Protein AF-V6TUI8-F1 (afdb_monomer_lite)

Organism: Giardia intestinalis (NCBI:txid5741)

pLDDT: mean 88.27, std 14.89, range [29.53, 98.31]

Sequence (359 aa):
MVIILYMLYFLSFGLATIFAASAYQNAFVKDCATAEQLKACKLGKCMEISGAELCRECNDGSVPIDGVCKEAGDPSITSYGCARTDGTGYCASCKADSATYFLFYGSCYAIDKAPGNLTCSKAENGRCTQCREGARSLFTNPDSTAEERCILCYDSVGFGNYKGVDGCKYCLPPLSGEASAECNWCQNENYGPIDGACTDPGRHACADGACSNCYMSHIQHNGGCYLKTGTIAQKICVTENQFQVINITACKKCAINGEVPVDGRCMSVKLEPKCNPHPRAGVCASCMNGGSNYETFLFNGGCYNMHSYIGSQICTKVDANAQCDAWNTGDYGIFKIPNDNTPYACSNTSVNGIPGCSR

Foldseek 3Di:
DDDDDDDDDPPPPDPPPPPPPQLLDDPQFDADDDPQCVVWADGRQWDDFPRDIAGLWTDPQWEGELRHTDGPPDVSCVVQVFPDDPPTRFGSFTDQPDFFWADHSRYIYGCVDPPNVLFANTRHRRHGQHGRPPNFQWEAQPPSPWSHRIAGQQAQRDIDQAHHEHQARGFYGDDVPDRYTHRAFGNPQQFFAEQRYTHHLVPFCGGGGFGPAHFQQFADDNRHTHRCPDPVVCCFANPVQWFDEARHIFGLFTNDFQWEGEQRHTDHCVVPVQFPADPPHGFGPFGAADPDQALWADDSRYIYGCPDPRNVSFADDHDNRRHGPGGNCPPQQWHADVVGPHIDGLCDVVVPRDNPDYD

Structure (mmCIF, N/CA/C/O backbone):
data_AF-V6TUI8-F1
#
_entry.id   AF-V6TUI8-F1
#
loop_
_atom_site.group_PDB
_atom_site.id
_atom_site.type_symbol
_atom_site.label_atom_id
_atom_site.label_alt_id
_atom_site.label_comp_id
_atom_site.label_asym_id
_atom_site.label_entity_id
_atom_site.label_seq_id
_atom_site.pdbx_PDB_ins_code
_atom_site.Cartn_x
_atom_site.Cartn_y
_atom_site.Cartn_z
_atom_site.occupancy
_atom_site.B_iso_or_equiv
_atom_site.auth_seq_id
_atom_site.auth_comp_id
_atom_site.auth_asym_id
_atom_site.auth_atom_id
_atom_site.pdbx_PDB_model_num
ATOM 1 N N . MET A 1 1 ? -53.772 -59.875 19.559 1.00 41.50 1 MET A N 1
ATOM 2 C CA . MET A 1 1 ? -52.927 -59.186 20.554 1.00 41.50 1 MET A CA 1
ATOM 3 C C . MET A 1 1 ? -51.704 -58.630 19.841 1.00 41.50 1 MET A C 1
ATOM 5 O O . MET A 1 1 ? -50.750 -59.367 19.673 1.00 41.50 1 MET A O 1
ATOM 9 N N . VAL A 1 2 ? -51.760 -57.380 19.374 1.00 29.53 2 VAL A N 1
ATOM 10 C CA . VAL A 1 2 ? -50.580 -56.544 19.085 1.00 29.53 2 VAL A CA 1
ATOM 11 C C . VAL A 1 2 ? -51.025 -55.101 19.327 1.00 29.53 2 VAL A C 1
ATOM 13 O O . VAL A 1 2 ? -51.905 -54.600 18.634 1.00 29.53 2 VAL A O 1
ATOM 16 N N . ILE A 1 3 ? -50.482 -54.482 20.372 1.00 33.19 3 ILE A N 1
ATOM 17 C CA . ILE A 1 3 ? -50.651 -53.065 20.701 1.00 33.19 3 ILE A CA 1
ATOM 18 C C . ILE A 1 3 ? -49.503 -52.339 19.997 1.00 33.19 3 ILE A C 1
ATOM 20 O O . ILE A 1 3 ? -48.343 -52.633 20.275 1.00 33.19 3 ILE A O 1
ATOM 24 N N . ILE A 1 4 ? -49.809 -51.428 19.073 1.00 35.47 4 ILE A N 1
ATOM 25 C CA . ILE A 1 4 ? -48.803 -50.581 18.421 1.00 35.47 4 ILE A CA 1
ATOM 26 C C . ILE A 1 4 ? -48.708 -49.285 19.234 1.00 35.47 4 ILE A C 1
ATOM 28 O O . ILE A 1 4 ? -49.614 -48.456 19.195 1.00 35.47 4 ILE A O 1
ATOM 32 N N . LEU A 1 5 ? -47.629 -49.135 20.010 1.00 35.53 5 LEU A N 1
ATOM 33 C CA . LEU A 1 5 ? -47.273 -47.882 20.678 1.00 35.53 5 LEU A CA 1
ATOM 34 C C . LEU A 1 5 ? -46.664 -46.906 19.659 1.00 35.53 5 LEU A C 1
ATOM 36 O O . LEU A 1 5 ? -45.644 -47.209 19.044 1.00 35.53 5 LEU A O 1
ATOM 40 N N . TYR A 1 6 ? -47.249 -45.715 19.531 1.00 35.84 6 TYR A N 1
ATOM 41 C CA . TYR A 1 6 ? -46.622 -44.582 18.850 1.00 35.84 6 TYR A CA 1
ATOM 42 C C . TYR A 1 6 ? -45.625 -43.897 19.798 1.00 35.84 6 TYR A C 1
ATOM 44 O O . TYR A 1 6 ? -46.013 -43.290 20.794 1.00 35.84 6 TYR A O 1
ATOM 52 N N . MET A 1 7 ? -44.334 -43.997 19.480 1.00 38.47 7 MET A N 1
ATOM 53 C CA . MET A 1 7 ? -43.256 -43.203 20.081 1.00 38.47 7 MET A CA 1
ATOM 54 C C . MET A 1 7 ? -43.283 -41.790 19.476 1.00 38.47 7 MET A C 1
ATOM 56 O O . MET A 1 7 ? -42.942 -41.603 18.309 1.00 38.47 7 MET A O 1
ATOM 60 N N . LEU A 1 8 ? -43.698 -40.795 20.262 1.00 36.94 8 LEU A N 1
ATOM 61 C CA . LEU A 1 8 ? -43.567 -39.372 19.934 1.00 36.94 8 LEU A CA 1
ATOM 62 C C . LEU A 1 8 ? -42.145 -38.912 20.283 1.00 36.94 8 LEU A C 1
ATOM 64 O O . LEU A 1 8 ? -41.813 -38.725 21.452 1.00 36.94 8 LEU A O 1
ATOM 68 N N . TYR A 1 9 ? -41.302 -38.740 19.265 1.00 34.38 9 TYR A N 1
ATOM 69 C CA . TYR A 1 9 ? -39.971 -38.151 19.406 1.00 34.38 9 TYR A CA 1
ATOM 70 C C . TYR A 1 9 ? -40.111 -36.624 19.508 1.00 34.38 9 TYR A C 1
ATOM 72 O O . TYR A 1 9 ? -40.338 -35.940 18.509 1.00 34.38 9 TYR A O 1
ATOM 80 N N . PHE A 1 10 ? -39.995 -36.077 20.718 1.00 35.84 10 PHE A N 1
ATOM 81 C CA . PHE A 1 10 ? -39.824 -34.639 20.918 1.00 35.84 10 PHE A CA 1
ATOM 82 C C . PHE A 1 10 ? -38.394 -34.255 20.517 1.00 35.84 10 PHE A C 1
ATOM 84 O O . PHE A 1 10 ? -37.453 -34.415 21.291 1.00 35.84 10 PHE A O 1
ATOM 91 N N . LEU A 1 11 ? -38.221 -33.754 19.292 1.00 35.75 11 LEU A N 1
ATOM 92 C CA . LEU A 1 11 ? -37.022 -33.013 18.905 1.00 35.75 11 LEU A CA 1
ATOM 93 C C . LEU A 1 11 ? -37.036 -31.682 19.662 1.00 35.75 11 LEU A C 1
ATOM 95 O O . LEU A 1 11 ? -37.755 -30.751 19.300 1.00 35.75 11 LEU A O 1
ATOM 99 N N . SER A 1 12 ? -36.260 -31.603 20.740 1.00 38.03 12 SER A N 1
ATOM 100 C CA . SER A 1 12 ? -35.932 -30.344 21.397 1.00 38.03 12 SER A CA 1
ATOM 101 C C . SER A 1 12 ? -35.157 -29.476 20.405 1.00 38.03 12 SER A C 1
ATOM 103 O O . SER A 1 12 ? -33.946 -29.636 20.242 1.00 38.03 12 SER A O 1
ATOM 105 N N . PHE A 1 13 ? -35.858 -28.575 19.716 1.00 40.97 13 PHE A N 1
ATOM 106 C CA . PHE A 1 13 ? -35.234 -27.462 19.013 1.00 40.97 13 PHE A CA 1
ATOM 107 C C . PHE A 1 13 ? -34.595 -26.567 20.072 1.00 40.97 13 PHE A C 1
ATOM 109 O O . PHE A 1 13 ? -35.242 -25.699 20.655 1.00 40.97 13 PHE A O 1
ATOM 116 N N . GLY A 1 14 ? -33.322 -26.826 20.364 1.00 38.31 14 GLY A N 1
ATOM 117 C CA . GLY A 1 14 ? -32.488 -25.860 21.052 1.00 38.31 14 GLY A CA 1
ATOM 118 C C . GLY A 1 14 ? -32.468 -24.603 20.195 1.00 38.31 14 GLY A C 1
ATOM 119 O O . GLY A 1 14 ? -31.990 -24.640 19.061 1.00 38.31 14 GLY A O 1
ATOM 120 N N . LEU A 1 15 ? -33.022 -23.506 20.714 1.00 38.81 15 LEU A N 1
ATOM 121 C CA . LEU A 1 15 ? -32.721 -22.181 20.195 1.00 38.81 15 LEU A CA 1
ATOM 122 C C . LEU A 1 15 ? -31.211 -22.000 20.346 1.00 38.81 15 LEU A C 1
ATOM 124 O O . LEU A 1 15 ? -30.720 -21.679 21.426 1.00 38.81 15 LEU A O 1
ATOM 128 N N . ALA A 1 16 ? -30.471 -22.244 19.267 1.00 36.97 16 ALA A N 1
ATOM 129 C CA . ALA A 1 16 ? -29.139 -21.704 19.122 1.00 36.97 16 ALA A CA 1
ATOM 130 C C . ALA A 1 16 ? -29.320 -20.186 19.108 1.00 36.97 16 ALA A C 1
ATOM 132 O O . ALA A 1 16 ? -29.693 -19.596 18.095 1.00 36.97 16 ALA A O 1
ATOM 133 N N . THR A 1 17 ? -29.142 -19.561 20.269 1.00 33.97 17 THR A N 1
ATOM 134 C CA . THR A 1 17 ? -28.902 -18.130 20.356 1.00 33.97 17 THR A CA 1
ATOM 135 C C . THR A 1 17 ? -27.671 -17.873 19.506 1.00 33.97 17 THR A C 1
ATOM 137 O O . THR A 1 17 ? -26.550 -18.191 19.905 1.00 33.97 17 THR A O 1
ATOM 140 N N . ILE A 1 18 ? -27.893 -17.376 18.292 1.00 34.75 18 ILE A N 1
ATOM 141 C CA . ILE A 1 18 ? -26.846 -16.790 17.475 1.00 34.75 18 ILE A CA 1
ATOM 142 C C . ILE A 1 18 ? -26.345 -15.624 18.321 1.00 34.75 18 ILE A C 1
ATOM 144 O O . ILE A 1 18 ? -27.001 -14.587 18.404 1.00 34.75 18 ILE A O 1
ATOM 148 N N . PHE A 1 19 ? -25.231 -15.820 19.027 1.00 36.84 19 PHE A N 1
ATOM 149 C CA . PHE A 1 19 ? -24.453 -14.694 19.504 1.00 36.84 19 PHE A CA 1
ATOM 150 C C . PHE A 1 19 ? -24.105 -13.927 18.237 1.00 36.84 19 PHE A C 1
ATOM 152 O O . PHE A 1 19 ? -23.313 -14.401 17.423 1.00 36.84 19 PHE A O 1
ATOM 159 N N . ALA A 1 20 ? -24.768 -12.793 18.019 1.00 37.47 20 ALA A N 1
ATOM 160 C CA . ALA A 1 20 ? -24.270 -11.814 17.081 1.00 37.47 20 ALA A CA 1
ATOM 161 C C . ALA A 1 20 ? -22.879 -11.459 17.608 1.00 37.47 20 ALA A C 1
ATOM 163 O O . ALA A 1 20 ? -22.757 -10.748 18.608 1.00 37.47 20 ALA A O 1
ATOM 164 N N . ALA A 1 21 ? -21.837 -12.053 17.015 1.00 45.62 21 ALA A N 1
ATOM 165 C CA . ALA A 1 21 ? -20.485 -11.549 17.170 1.00 45.62 21 ALA A CA 1
ATOM 166 C C . ALA A 1 21 ? -20.599 -10.045 16.932 1.00 45.62 21 ALA A C 1
ATOM 168 O O . ALA A 1 21 ? -21.228 -9.630 15.953 1.00 45.62 21 ALA A O 1
ATOM 169 N N . SER A 1 22 ? -20.155 -9.241 17.900 1.00 54.62 22 SER A N 1
ATOM 170 C CA . SER A 1 22 ? -20.348 -7.801 17.806 1.00 54.62 22 SER A CA 1
ATOM 171 C C . SER A 1 22 ? -19.789 -7.321 16.468 1.00 54.62 22 SER A C 1
ATOM 173 O O . SER A 1 22 ? -18.775 -7.829 15.991 1.00 54.62 22 SER A O 1
ATOM 175 N N . ALA A 1 23 ? -20.466 -6.349 15.864 1.00 55.62 23 ALA A N 1
ATOM 176 C CA . ALA A 1 23 ? -20.128 -5.751 14.573 1.00 55.62 23 ALA A CA 1
ATOM 177 C C . ALA A 1 23 ? -18.627 -5.412 14.390 1.00 55.62 23 ALA A C 1
ATOM 179 O O . ALA A 1 23 ? -18.131 -5.369 13.269 1.00 55.62 23 ALA A O 1
ATOM 180 N N . TYR A 1 24 ? -17.900 -5.218 15.494 1.00 62.19 24 TYR A N 1
ATOM 181 C CA . TYR A 1 24 ? -16.505 -4.782 15.555 1.00 62.19 24 TYR A CA 1
ATOM 182 C C . TYR A 1 24 ? -15.511 -5.871 15.992 1.00 62.19 24 TYR A C 1
ATOM 184 O O . TYR A 1 24 ? -14.332 -5.582 16.195 1.00 62.19 24 TYR A O 1
ATOM 192 N N . GLN A 1 25 ? -15.966 -7.117 16.144 1.00 71.19 25 GLN A N 1
ATOM 193 C CA . GLN A 1 25 ? -15.128 -8.276 16.442 1.00 71.19 25 GLN A CA 1
ATOM 194 C C . GLN A 1 25 ? -15.123 -9.228 15.251 1.00 71.19 25 GLN A C 1
ATOM 196 O O . GLN A 1 25 ? -15.983 -10.096 15.108 1.00 71.19 25 GLN A O 1
ATOM 201 N N . ASN A 1 26 ? -14.109 -9.090 14.407 1.00 83.06 26 ASN A N 1
ATOM 202 C CA . ASN A 1 26 ? -13.750 -10.148 13.480 1.00 83.06 26 ASN A CA 1
ATOM 203 C C . ASN A 1 26 ? -12.800 -11.153 14.162 1.00 83.06 26 ASN A C 1
ATOM 205 O O . ASN A 1 26 ? -12.338 -10.964 15.292 1.00 83.06 26 ASN A O 1
ATOM 209 N N . ALA A 1 27 ? -12.498 -12.249 13.471 1.00 89.00 27 ALA A N 1
ATOM 210 C CA . ALA A 1 27 ? -11.590 -13.283 13.963 1.00 89.00 27 ALA A CA 1
ATOM 211 C C . ALA A 1 27 ? -10.102 -12.871 13.914 1.00 89.00 27 ALA A C 1
ATOM 213 O O . ALA A 1 27 ? -9.235 -13.737 13.984 1.00 89.00 27 ALA A O 1
ATOM 214 N N . PHE A 1 28 ? -9.789 -11.578 13.761 1.00 91.94 28 PHE A N 1
ATOM 215 C CA . PHE A 1 28 ? -8.417 -11.089 13.696 1.00 91.94 28 PHE A CA 1
ATOM 216 C C . PHE A 1 28 ? -7.684 -11.360 15.012 1.00 91.94 28 PHE A C 1
ATOM 218 O O . PHE A 1 28 ? -8.167 -10.988 16.090 1.00 91.94 28 PHE A O 1
ATOM 225 N N . VAL A 1 29 ? -6.503 -11.972 14.924 1.00 93.19 29 VAL A N 1
ATOM 226 C CA . VAL A 1 29 ? -5.671 -12.358 16.068 1.00 93.19 29 VAL A CA 1
ATOM 227 C C . VAL A 1 29 ? -4.324 -11.657 15.980 1.00 93.19 29 VAL A C 1
ATOM 229 O O . VAL A 1 29 ? -3.650 -11.707 14.956 1.00 93.19 29 VAL A O 1
ATOM 232 N N . LYS A 1 30 ? -3.919 -11.035 17.086 1.00 94.38 30 LYS A N 1
ATOM 233 C CA . LYS A 1 30 ? -2.574 -10.500 17.277 1.00 94.38 30 LYS A CA 1
ATOM 234 C C . LYS A 1 30 ? -2.215 -10.605 18.751 1.00 94.38 30 LYS A C 1
ATOM 236 O O . LYS A 1 30 ? -2.918 -10.071 19.612 1.00 94.38 30 LYS A O 1
ATOM 241 N N . ASP A 1 31 ? -1.136 -11.326 19.023 1.00 95.50 31 ASP A N 1
ATOM 242 C CA . ASP A 1 31 ? -0.636 -11.500 20.3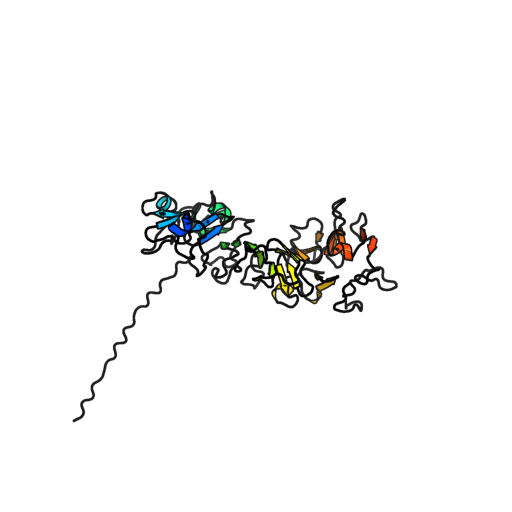79 1.00 95.50 31 ASP A CA 1
ATOM 243 C C . ASP A 1 31 ? -0.098 -10.191 20.948 1.00 95.50 31 ASP A C 1
ATOM 245 O O . ASP A 1 31 ? 0.432 -9.345 20.223 1.00 95.50 31 ASP A O 1
ATOM 249 N N . CYS A 1 32 ? -0.262 -10.056 22.259 1.00 96.50 32 CYS A N 1
ATOM 250 C CA . CYS A 1 32 ? 0.298 -8.969 23.043 1.00 96.50 32 CYS A CA 1
ATOM 251 C C . CYS A 1 32 ? 1.771 -9.256 23.347 1.00 96.50 32 CYS A C 1
ATOM 253 O O . CYS A 1 32 ? 2.134 -10.397 23.635 1.00 96.50 32 CYS A O 1
ATOM 255 N N . ALA A 1 33 ? 2.605 -8.225 23.328 1.00 95.62 33 ALA A N 1
ATOM 256 C CA . ALA A 1 33 ? 4.034 -8.308 23.596 1.00 95.62 33 ALA A CA 1
ATOM 257 C C . ALA A 1 33 ? 4.449 -7.510 24.842 1.00 95.62 33 ALA A C 1
ATOM 259 O O . ALA A 1 33 ? 5.420 -7.875 25.505 1.00 95.62 33 ALA A O 1
ATOM 260 N N . THR A 1 34 ? 3.734 -6.436 25.184 1.00 95.56 34 THR A N 1
ATOM 261 C CA . THR A 1 34 ? 4.047 -5.604 26.355 1.00 95.56 34 THR A CA 1
ATOM 262 C C . THR A 1 34 ? 3.550 -6.250 27.646 1.00 95.56 34 THR A C 1
ATOM 264 O O . THR A 1 34 ? 2.506 -6.908 27.677 1.00 95.56 34 THR A O 1
ATOM 267 N N . ALA A 1 35 ? 4.287 -6.061 28.745 1.00 94.94 35 ALA A N 1
ATOM 268 C CA . ALA A 1 35 ? 3.936 -6.640 30.043 1.00 94.94 35 ALA A CA 1
ATOM 269 C C . ALA A 1 35 ? 2.577 -6.128 30.549 1.00 94.94 35 ALA A C 1
ATOM 271 O O . ALA A 1 35 ? 1.810 -6.871 31.164 1.00 94.94 35 ALA A O 1
ATOM 272 N N . GLU A 1 36 ? 2.268 -4.866 30.257 1.00 93.06 36 GLU A N 1
ATOM 273 C CA . GLU A 1 36 ? 1.008 -4.213 30.585 1.00 93.06 36 GLU A CA 1
ATOM 274 C C . GLU A 1 36 ? -0.163 -4.906 29.884 1.00 93.06 36 GLU A C 1
ATOM 276 O O . GLU A 1 36 ? -1.134 -5.294 30.541 1.00 93.06 36 GLU A O 1
ATOM 281 N N . GLN A 1 37 ? -0.058 -5.116 28.569 1.00 94.81 37 GLN A N 1
ATOM 282 C CA . GLN A 1 37 ? -1.139 -5.725 27.799 1.00 94.81 37 GLN A CA 1
ATOM 283 C C . GLN A 1 37 ? -1.254 -7.226 28.043 1.00 94.81 37 GLN A C 1
ATOM 285 O O . GLN A 1 37 ? -2.368 -7.728 28.150 1.00 94.81 37 GLN A O 1
ATOM 290 N N . LEU A 1 38 ? -0.143 -7.939 28.243 1.00 96.06 38 LEU A N 1
ATOM 291 C CA . LEU A 1 38 ? -0.159 -9.355 28.630 1.00 96.06 38 LEU A CA 1
ATOM 292 C C . LEU A 1 38 ? -0.928 -9.607 29.936 1.00 96.06 38 LEU A C 1
ATOM 294 O O . LEU A 1 38 ? -1.511 -10.674 30.116 1.00 96.06 38 LEU A O 1
ATOM 298 N N . LYS A 1 39 ? -0.940 -8.635 30.855 1.00 96.12 39 LYS A N 1
ATOM 299 C CA . LYS A 1 39 ? -1.666 -8.738 32.126 1.00 96.12 39 LYS A CA 1
ATOM 300 C C . LYS A 1 39 ? -3.152 -8.390 31.998 1.00 96.12 39 LYS A C 1
ATOM 302 O O . LYS A 1 39 ? -3.974 -8.966 32.710 1.00 96.12 39 LYS A O 1
ATOM 307 N N . ALA A 1 40 ? -3.496 -7.414 31.161 1.00 96.19 40 ALA A N 1
ATOM 308 C CA . ALA A 1 40 ? -4.828 -6.808 31.150 1.00 96.19 40 ALA A CA 1
ATOM 309 C C . ALA A 1 40 ? -5.707 -7.230 29.961 1.00 96.19 40 ALA A C 1
ATOM 311 O O . ALA A 1 40 ? -6.934 -7.220 30.078 1.00 96.19 40 ALA A O 1
ATOM 312 N N . CYS A 1 41 ? -5.093 -7.595 28.838 1.00 96.81 41 CYS A N 1
ATOM 313 C CA . CYS A 1 41 ? -5.762 -7.943 27.595 1.00 96.81 41 CYS A CA 1
ATOM 314 C C . CYS A 1 41 ? -5.913 -9.458 27.445 1.00 96.81 41 CYS A C 1
ATOM 316 O O . CYS A 1 41 ? -5.057 -10.228 27.885 1.00 96.81 41 CYS A O 1
ATOM 318 N N . LYS A 1 42 ? -6.987 -9.902 26.788 1.00 95.62 42 LYS A N 1
ATOM 319 C CA . LYS A 1 42 ? -7.147 -11.316 26.442 1.00 95.62 42 LYS A CA 1
ATOM 320 C C . LYS A 1 42 ? -6.110 -11.738 25.397 1.00 95.62 42 LYS A C 1
ATOM 322 O O . LYS A 1 42 ? -5.680 -10.948 24.554 1.00 95.62 42 LYS A O 1
ATOM 327 N N . LEU A 1 43 ? -5.744 -13.020 25.427 1.00 94.38 43 LEU A N 1
ATOM 328 C CA . LEU A 1 43 ? -4.804 -13.615 24.474 1.00 94.38 43 LEU A CA 1
ATOM 329 C C . LEU A 1 43 ? -5.256 -13.372 23.026 1.00 94.38 43 LEU A C 1
ATOM 331 O O . LEU A 1 43 ? -6.429 -13.553 22.699 1.00 94.38 43 LEU A O 1
ATOM 335 N N . GLY A 1 44 ? -4.324 -12.966 22.162 1.00 94.38 44 GLY A N 1
ATOM 336 C CA . GLY A 1 44 ? -4.603 -12.712 20.750 1.00 94.38 44 GLY A CA 1
ATOM 337 C C . GLY A 1 44 ? -5.466 -11.474 20.468 1.00 94.38 44 GLY A C 1
ATOM 338 O O . GLY A 1 44 ? -5.831 -11.239 19.313 1.00 94.38 44 GLY A O 1
ATOM 339 N N . LYS A 1 45 ? -5.815 -10.680 21.489 1.00 95.62 45 LYS A N 1
ATOM 340 C CA . LYS A 1 45 ? -6.695 -9.505 21.378 1.00 95.62 45 LYS A CA 1
ATOM 341 C C . LYS A 1 45 ? -5.937 -8.181 21.449 1.00 95.62 45 LYS A C 1
ATOM 343 O O . LYS A 1 45 ? -6.540 -7.152 21.739 1.00 95.62 45 LYS A O 1
ATOM 348 N N . CYS A 1 46 ? -4.649 -8.174 21.129 1.00 96.38 46 CYS A N 1
ATOM 349 C CA . CYS A 1 46 ? -3.908 -6.936 20.933 1.00 96.38 46 CYS A CA 1
ATOM 350 C C . CYS A 1 46 ? -3.988 -6.453 19.483 1.00 96.38 46 CYS A C 1
ATOM 352 O O . CYS A 1 46 ? -4.533 -7.124 18.601 1.00 96.38 46 CYS A O 1
ATOM 354 N N . MET A 1 47 ? -3.505 -5.240 19.258 1.00 95.44 47 MET A N 1
ATOM 355 C CA . MET A 1 47 ? -3.197 -4.656 17.958 1.00 95.44 47 MET A CA 1
ATOM 356 C C . MET A 1 47 ? -2.165 -3.541 18.149 1.00 95.44 47 MET A C 1
ATOM 358 O O . MET A 1 47 ? -1.919 -3.098 19.267 1.00 95.44 47 MET A O 1
ATOM 362 N N . GLU A 1 48 ? -1.593 -3.059 17.058 1.00 93.88 48 GLU A N 1
ATOM 363 C CA . GLU A 1 48 ? -0.673 -1.929 17.034 1.00 93.88 48 GLU A CA 1
ATOM 364 C C . GLU A 1 48 ? -1.180 -0.813 16.112 1.00 93.88 48 GLU A C 1
ATOM 366 O O . GLU A 1 48 ? -1.587 -1.064 14.971 1.00 93.88 48 GLU A O 1
ATOM 371 N N . ILE A 1 49 ? -1.112 0.428 16.594 1.00 91.38 49 ILE A N 1
ATOM 372 C CA . ILE A 1 49 ? -1.333 1.634 15.790 1.00 91.38 49 ILE A CA 1
ATOM 373 C C . ILE A 1 49 ? -0.131 2.551 15.985 1.00 91.38 49 ILE A C 1
ATOM 375 O O . ILE A 1 49 ? 0.107 3.043 17.087 1.00 91.38 49 ILE A O 1
ATOM 379 N N . SER A 1 50 ? 0.621 2.793 14.909 1.00 83.12 50 SER A N 1
ATOM 380 C CA . SER A 1 50 ? 1.792 3.683 14.907 1.00 83.12 50 SER A CA 1
ATOM 381 C C . SER A 1 50 ? 2.794 3.396 16.041 1.00 83.12 50 SER A C 1
ATOM 383 O O . SER A 1 50 ? 3.282 4.325 16.683 1.00 83.12 50 SER A O 1
ATOM 385 N N . GLY A 1 51 ? 3.090 2.116 16.305 1.00 84.62 51 GLY A N 1
ATOM 386 C CA . GLY A 1 51 ? 4.033 1.684 17.344 1.00 84.62 51 GLY A CA 1
ATOM 387 C C . GLY A 1 51 ? 3.454 1.551 18.758 1.00 84.62 51 GLY A C 1
ATOM 388 O O . GLY A 1 51 ? 4.156 1.079 19.648 1.00 84.62 51 GLY A O 1
ATOM 389 N N . ALA A 1 52 ? 2.198 1.945 18.993 1.00 91.50 52 ALA A N 1
ATOM 390 C CA . ALA A 1 52 ? 1.533 1.752 20.280 1.00 91.50 52 ALA A CA 1
ATOM 391 C C . ALA A 1 52 ? 0.757 0.429 20.295 1.00 91.50 52 ALA A C 1
ATOM 393 O O . ALA A 1 52 ? -0.121 0.231 19.453 1.00 91.50 52 ALA A O 1
ATOM 394 N N . GLU A 1 53 ? 1.046 -0.441 21.267 1.00 95.88 53 GLU A N 1
ATOM 395 C CA . GLU A 1 53 ? 0.295 -1.679 21.494 1.00 95.88 53 GLU A CA 1
ATOM 396 C C . GLU A 1 53 ? -0.979 -1.415 22.310 1.00 95.88 53 GLU A C 1
ATOM 398 O O . GLU A 1 53 ? -0.950 -0.859 23.411 1.00 95.88 53 GLU A O 1
ATOM 403 N N . LEU A 1 54 ? -2.114 -1.832 21.758 1.00 96.62 54 LEU A N 1
ATOM 404 C CA . LEU A 1 54 ? -3.457 -1.518 22.225 1.00 96.62 54 LEU A CA 1
ATOM 405 C C . LEU A 1 54 ? -4.257 -2.804 22.419 1.00 96.62 54 LEU A C 1
ATOM 407 O O . LEU A 1 54 ? -4.155 -3.737 21.623 1.00 96.62 54 LEU A O 1
ATOM 411 N N . CYS A 1 55 ? -5.107 -2.824 23.439 1.00 96.81 55 CYS A N 1
ATOM 412 C CA . CYS A 1 55 ? -6.030 -3.916 23.685 1.00 96.81 55 CYS A CA 1
ATOM 413 C C . CYS A 1 55 ? -7.370 -3.699 22.981 1.00 96.81 55 CYS A C 1
ATOM 415 O O . CYS A 1 55 ? -7.979 -2.635 23.087 1.00 96.81 55 CYS A O 1
ATOM 417 N N . ARG A 1 56 ? -7.847 -4.748 22.313 1.00 95.19 56 ARG A N 1
ATOM 418 C CA . ARG A 1 56 ? -9.163 -4.827 21.663 1.00 95.19 56 ARG A CA 1
ATOM 419 C C . ARG A 1 56 ? -10.214 -5.497 22.541 1.00 95.19 56 ARG A C 1
ATOM 421 O O . ARG A 1 56 ? -11.407 -5.258 22.383 1.00 95.19 56 ARG A O 1
ATOM 428 N N . GLU A 1 57 ? -9.775 -6.339 23.474 1.00 95.31 57 GLU A N 1
ATOM 429 C CA . GLU A 1 57 ? -10.649 -7.006 24.434 1.00 95.31 57 GLU A CA 1
ATOM 430 C C . GLU A 1 57 ? -9.902 -7.342 25.725 1.00 95.31 57 GLU A C 1
ATOM 432 O O . GLU A 1 57 ? -8.979 -8.153 25.745 1.00 95.31 57 GLU A O 1
ATOM 437 N N . CYS A 1 58 ? -10.331 -6.717 26.811 1.00 96.81 58 CYS A N 1
ATOM 438 C CA . CYS A 1 58 ? -9.764 -6.864 28.139 1.00 96.81 58 CYS A CA 1
ATOM 439 C C . CYS A 1 58 ? -10.195 -8.157 28.823 1.00 96.81 58 CYS A C 1
ATOM 441 O O . CYS A 1 58 ? -11.189 -8.783 28.458 1.00 96.81 58 CYS A O 1
ATOM 443 N N . ASN A 1 59 ? -9.477 -8.517 29.880 1.00 95.12 59 ASN A N 1
ATOM 444 C CA . ASN A 1 59 ? -9.949 -9.500 30.845 1.00 95.12 59 ASN A CA 1
ATOM 445 C C . ASN A 1 59 ? -11.258 -9.036 31.511 1.00 95.12 59 ASN A C 1
ATOM 447 O O . ASN A 1 59 ? -11.603 -7.847 31.513 1.00 95.12 59 ASN A O 1
ATOM 451 N N . ASP A 1 60 ? -11.999 -9.998 32.055 1.00 91.44 60 ASP A N 1
ATOM 452 C CA . ASP A 1 60 ? -13.337 -9.768 32.597 1.00 91.44 60 ASP A CA 1
ATOM 453 C C . ASP A 1 60 ? -13.344 -8.667 33.673 1.00 91.44 60 ASP A C 1
ATOM 455 O O . ASP A 1 60 ? -12.399 -8.500 34.442 1.00 91.44 60 ASP A O 1
ATOM 459 N N . GLY A 1 61 ? -14.422 -7.879 33.704 1.00 91.44 61 GLY A N 1
ATOM 460 C CA . GLY A 1 61 ? -14.556 -6.716 34.592 1.00 91.44 61 GLY A CA 1
ATOM 461 C C . GLY A 1 61 ? -13.988 -5.407 34.030 1.00 91.44 61 GLY A C 1
ATOM 462 O O . GLY A 1 61 ? -14.291 -4.340 34.563 1.00 91.44 61 GLY A O 1
ATOM 463 N N . SER A 1 62 ? -13.253 -5.450 32.913 1.00 95.25 62 SER A N 1
ATOM 464 C CA . SER A 1 62 ? -12.673 -4.267 32.258 1.00 95.25 62 SER A CA 1
ATOM 465 C C . SER A 1 62 ? -13.144 -4.084 30.814 1.00 95.25 62 SER A C 1
ATOM 467 O O . SER A 1 62 ? -13.726 -4.996 30.232 1.00 95.25 62 SER A O 1
ATOM 469 N N . VAL A 1 63 ? -12.954 -2.887 30.256 1.00 96.00 63 VAL A N 1
ATOM 470 C CA . VAL A 1 63 ? -13.123 -2.567 28.822 1.00 96.00 63 VAL A CA 1
ATOM 471 C C . VAL A 1 63 ? -12.003 -1.650 28.344 1.00 96.00 63 VAL A C 1
ATOM 473 O O . VAL A 1 63 ? -11.499 -0.856 29.140 1.00 96.00 63 VAL A O 1
ATOM 476 N N . PRO A 1 64 ? -11.605 -1.718 27.065 1.00 96.81 64 PRO A N 1
ATOM 477 C CA . PRO A 1 64 ? -10.546 -0.882 26.543 1.00 96.81 64 PRO A CA 1
ATOM 478 C C . PRO A 1 64 ? -11.084 0.508 26.188 1.00 96.81 64 PRO A C 1
ATOM 480 O O . PRO A 1 64 ? -11.957 0.656 25.330 1.00 96.81 64 PRO A O 1
ATOM 483 N N . ILE A 1 65 ? -10.502 1.541 26.792 1.00 97.56 65 ILE A N 1
ATOM 484 C CA . ILE A 1 65 ? -10.680 2.945 26.407 1.00 97.56 65 ILE A CA 1
ATOM 485 C C . ILE A 1 65 ? -9.335 3.459 25.913 1.00 97.56 65 ILE A C 1
ATOM 487 O O . ILE A 1 65 ? -8.327 3.319 26.607 1.00 97.56 65 ILE A O 1
ATOM 491 N N . ASP A 1 66 ? -9.308 3.990 24.693 1.00 96.88 66 ASP A N 1
ATOM 492 C CA . ASP A 1 66 ? -8.080 4.291 23.955 1.00 96.88 66 ASP A CA 1
ATOM 493 C C . ASP A 1 66 ? -7.096 3.103 23.907 1.00 96.88 66 ASP A C 1
ATOM 495 O O . ASP A 1 66 ? -5.880 3.275 23.969 1.00 96.88 66 ASP A O 1
ATOM 499 N N . GLY A 1 67 ? -7.615 1.872 23.823 1.00 96.06 67 GLY A N 1
ATOM 500 C CA . GLY A 1 67 ? -6.807 0.649 23.836 1.00 96.06 67 GLY A CA 1
ATOM 501 C C . GLY A 1 67 ? -6.202 0.266 25.194 1.00 96.06 67 GLY A C 1
ATOM 502 O O . GLY A 1 67 ? -5.411 -0.676 25.259 1.00 96.06 67 GLY A O 1
ATOM 503 N N . VAL A 1 68 ? -6.555 0.958 26.280 1.00 96.94 68 VAL A N 1
ATOM 504 C CA . VAL A 1 68 ? -6.110 0.641 27.644 1.00 96.94 68 VAL A CA 1
ATOM 505 C C . VAL A 1 68 ? -7.274 0.075 28.442 1.00 96.94 68 VAL A C 1
ATOM 507 O O . VAL A 1 68 ? -8.336 0.690 28.515 1.00 96.94 68 VAL A O 1
ATOM 510 N N . CYS A 1 69 ? -7.073 -1.073 29.082 1.00 97.50 69 CYS A N 1
ATOM 511 C CA . CYS A 1 69 ? -8.103 -1.697 29.904 1.00 97.50 69 CYS A CA 1
ATOM 512 C C . CYS A 1 69 ? -8.425 -0.877 31.151 1.00 97.50 69 CYS A C 1
ATOM 514 O O . CYS A 1 69 ? -7.553 -0.604 31.977 1.00 97.50 69 CYS A O 1
ATOM 516 N N . LYS A 1 70 ? -9.696 -0.494 31.270 1.00 96.88 70 LYS A N 1
ATOM 517 C CA . LYS A 1 70 ? -10.269 0.256 32.385 1.00 96.88 70 LYS A CA 1
ATOM 518 C C . LYS A 1 70 ? -11.287 -0.599 33.119 1.00 96.88 70 LYS A C 1
ATOM 520 O O . LYS A 1 70 ? -12.180 -1.174 32.494 1.00 96.88 70 LYS A O 1
ATOM 525 N N . GLU A 1 71 ? -11.144 -0.664 34.436 1.00 95.00 71 GLU A N 1
ATOM 526 C CA . GLU A 1 71 ? -12.059 -1.392 35.311 1.00 95.00 71 GLU A CA 1
ATOM 527 C C . GLU A 1 71 ? -13.412 -0.683 35.426 1.00 95.00 71 GLU A C 1
ATOM 529 O O . GLU A 1 71 ? -13.543 0.522 35.182 1.00 95.00 71 GLU A O 1
ATOM 534 N N . ALA A 1 72 ? -14.437 -1.440 35.816 1.00 90.94 72 ALA A N 1
ATOM 535 C CA . ALA A 1 72 ? -15.753 -0.890 36.103 1.00 90.94 72 ALA A CA 1
ATOM 536 C C . ALA A 1 72 ? -15.671 0.285 37.100 1.00 90.94 72 ALA A C 1
ATOM 538 O O . ALA A 1 72 ? -15.050 0.185 38.155 1.00 90.94 72 ALA A O 1
ATOM 539 N N . GLY A 1 73 ? -16.327 1.398 36.765 1.00 90.81 73 GLY A N 1
ATOM 540 C CA . GLY A 1 73 ? -16.317 2.623 37.572 1.00 90.81 73 GLY A CA 1
ATOM 541 C C . GLY A 1 73 ? -15.267 3.659 37.159 1.00 90.81 73 GLY A C 1
ATOM 542 O O . GLY A 1 73 ? -15.346 4.790 37.636 1.00 90.81 73 GLY A O 1
ATOM 543 N N . ASP A 1 74 ? -14.337 3.336 36.249 1.00 96.75 74 ASP A N 1
ATOM 544 C CA . ASP A 1 74 ? -13.438 4.345 35.682 1.00 96.75 74 ASP A CA 1
ATOM 545 C C . ASP A 1 74 ? -14.253 5.436 34.942 1.00 96.75 74 ASP A C 1
ATOM 547 O O . ASP A 1 74 ? -15.054 5.114 34.053 1.00 96.75 74 ASP A O 1
ATOM 551 N N . PRO A 1 75 ? -14.064 6.734 35.262 1.00 96.94 75 PRO A N 1
ATOM 552 C CA . PRO A 1 75 ? -14.843 7.822 34.666 1.00 96.94 75 PRO A CA 1
ATOM 553 C C . PRO A 1 75 ? -14.741 7.917 33.137 1.00 96.94 75 PRO A C 1
ATOM 555 O O . PRO A 1 75 ? -15.654 8.434 32.485 1.00 96.94 75 PRO A O 1
ATOM 558 N N . SER A 1 76 ? -13.644 7.432 32.546 1.00 96.50 76 SER A N 1
ATOM 559 C CA . SER A 1 76 ? -13.437 7.458 31.095 1.00 96.50 76 SER A CA 1
ATOM 560 C C . SER A 1 76 ? -14.423 6.563 30.344 1.00 96.50 76 SER A C 1
ATOM 562 O O . SER A 1 76 ? -14.827 6.929 29.242 1.00 96.50 76 SER A O 1
ATOM 564 N N . ILE A 1 77 ? -14.897 5.469 30.954 1.00 96.12 77 ILE A N 1
ATOM 565 C CA . ILE A 1 77 ? -15.892 4.564 30.357 1.00 96.12 77 ILE A CA 1
ATOM 566 C C . ILE A 1 77 ? -17.184 5.331 30.063 1.00 96.12 77 ILE A C 1
ATOM 568 O O . ILE A 1 77 ? -17.689 5.301 28.939 1.00 96.12 77 ILE A O 1
ATOM 572 N N . THR A 1 78 ? -17.683 6.076 31.053 1.00 95.50 78 THR A N 1
ATOM 573 C CA . THR A 1 78 ? -18.885 6.909 30.912 1.00 95.50 78 THR A CA 1
ATOM 574 C C . THR A 1 78 ? -18.640 8.091 29.978 1.00 95.50 78 THR A C 1
ATOM 576 O O . THR A 1 78 ? -19.494 8.409 29.154 1.00 95.50 78 THR A O 1
ATOM 579 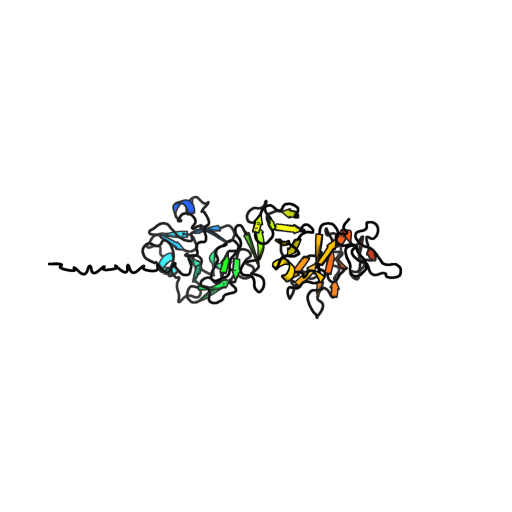N N . SER A 1 79 ? -17.468 8.729 30.065 1.00 95.94 79 SER A N 1
ATOM 580 C CA . SER A 1 79 ? -17.108 9.870 29.212 1.00 95.94 79 SER A CA 1
ATOM 581 C C . SER A 1 79 ? -17.116 9.509 27.718 1.00 95.94 79 SER A C 1
ATOM 583 O O . SER A 1 79 ? -17.699 10.232 26.908 1.00 95.94 79 SER A O 1
ATOM 585 N N . TYR A 1 80 ? -16.553 8.346 27.371 1.00 97.12 80 TYR A N 1
ATOM 586 C CA . TYR A 1 80 ? -16.463 7.827 25.999 1.00 97.12 80 TYR A CA 1
ATOM 587 C C . TYR A 1 80 ? -17.747 7.106 25.572 1.00 97.12 80 TYR A C 1
ATOM 589 O O . TYR A 1 80 ? -17.886 6.725 24.409 1.00 97.12 80 TYR A O 1
ATOM 597 N N . GLY A 1 81 ? -18.694 6.925 26.501 1.00 95.69 81 GLY A N 1
ATOM 598 C CA . GLY A 1 81 ? -19.961 6.235 26.280 1.00 95.69 81 GLY A CA 1
ATOM 599 C C . GLY A 1 81 ? -19.780 4.780 25.864 1.00 95.69 81 GLY A C 1
ATOM 600 O O . GLY A 1 81 ? -20.531 4.307 25.018 1.00 95.69 81 GLY A O 1
ATOM 601 N N . CYS A 1 82 ? -18.772 4.093 26.410 1.00 95.31 82 CYS A N 1
ATOM 602 C CA . CYS A 1 82 ? -18.530 2.684 26.114 1.00 95.31 82 CYS A CA 1
ATOM 603 C C . CYS A 1 82 ? -19.678 1.831 26.667 1.00 95.31 82 CYS A C 1
ATOM 605 O O . CYS A 1 82 ? -19.768 1.585 27.874 1.00 95.31 82 CYS A O 1
ATOM 607 N N . ALA A 1 83 ? -20.560 1.377 25.778 1.00 92.69 83 ALA A N 1
ATOM 608 C CA . ALA A 1 83 ? -21.601 0.423 26.125 1.00 92.69 83 ALA A CA 1
ATOM 609 C C . ALA A 1 83 ? -20.994 -0.979 26.229 1.00 92.69 83 ALA A C 1
ATOM 611 O O . ALA A 1 83 ? -20.215 -1.393 25.369 1.00 92.69 83 ALA A O 1
ATOM 612 N N . ARG A 1 84 ? -21.361 -1.724 27.271 1.00 85.69 84 ARG A N 1
ATOM 613 C CA . ARG A 1 84 ? -20.866 -3.083 27.514 1.00 85.69 84 ARG A CA 1
ATOM 614 C C . ARG A 1 84 ? -21.914 -4.108 27.103 1.00 85.69 84 ARG A C 1
ATOM 616 O O . ARG A 1 84 ? -23.100 -3.893 27.334 1.00 85.69 84 ARG A O 1
ATOM 623 N N . THR A 1 85 ? -21.455 -5.246 26.598 1.00 79.75 85 THR A N 1
ATOM 624 C CA . THR A 1 85 ? -22.244 -6.482 26.609 1.00 79.75 85 THR A CA 1
ATOM 625 C C . THR A 1 85 ? -21.816 -7.307 27.820 1.00 79.75 85 THR A C 1
ATOM 627 O O . THR A 1 85 ? -20.616 -7.436 28.086 1.00 79.75 85 THR A O 1
ATOM 630 N N . ASP A 1 86 ? -22.769 -7.855 28.571 1.00 76.75 86 ASP A N 1
ATOM 631 C CA . ASP A 1 86 ? -22.462 -8.656 29.759 1.00 76.75 86 ASP A CA 1
ATOM 632 C C . ASP A 1 86 ? -21.534 -9.831 29.423 1.00 76.75 86 ASP A C 1
ATOM 634 O O . ASP A 1 86 ? -21.676 -10.491 28.394 1.00 76.75 86 ASP A O 1
ATOM 638 N N . GLY A 1 87 ? -20.541 -10.063 30.287 1.00 75.50 87 GLY A N 1
ATOM 639 C CA . GLY A 1 87 ? -19.527 -11.104 30.088 1.00 75.50 87 GLY A CA 1
ATOM 640 C C . GLY A 1 87 ? -18.485 -10.797 29.005 1.00 75.50 87 GLY A C 1
ATOM 641 O O . GLY A 1 87 ? -17.660 -11.655 28.700 1.00 75.50 87 GLY A O 1
ATOM 642 N N . THR A 1 88 ? -18.493 -9.592 28.425 1.00 85.31 88 THR A N 1
ATOM 643 C CA . THR A 1 88 ? -17.498 -9.182 27.426 1.00 85.31 88 THR A CA 1
ATOM 644 C C . THR A 1 88 ? -16.487 -8.180 27.981 1.00 85.31 88 THR A C 1
ATOM 646 O O . THR A 1 88 ? -16.787 -7.351 28.850 1.00 85.31 88 THR A O 1
ATOM 649 N N . GLY A 1 89 ? -15.263 -8.273 27.459 1.00 93.31 89 GLY A N 1
ATOM 650 C CA . GLY A 1 89 ? -14.146 -7.392 27.789 1.00 93.31 89 GLY A CA 1
ATOM 651 C C . GLY A 1 89 ? -13.969 -6.223 26.823 1.00 93.31 89 GLY A C 1
ATOM 652 O O . GLY A 1 89 ? -12.887 -5.654 26.773 1.00 93.31 89 GLY A O 1
ATOM 653 N N . TYR A 1 90 ? -14.968 -5.898 26.001 1.00 93.75 90 TYR A N 1
ATOM 654 C CA . TYR A 1 90 ? -14.872 -4.891 24.938 1.00 93.75 90 TYR A CA 1
ATOM 655 C C . TYR A 1 90 ? -16.075 -3.933 24.947 1.00 93.75 90 TYR A C 1
ATOM 657 O O . TYR A 1 90 ? -17.101 -4.205 25.573 1.00 93.75 90 TYR A O 1
ATOM 665 N N . CYS A 1 91 ? -15.949 -2.805 24.248 1.00 94.25 91 CYS A N 1
ATOM 666 C CA . CYS A 1 91 ? -17.039 -1.859 24.014 1.00 94.25 91 CYS A CA 1
ATOM 667 C C . CYS A 1 91 ? -17.886 -2.305 22.812 1.00 94.25 91 CYS A C 1
ATOM 669 O O . CYS A 1 91 ? -17.360 -2.518 21.722 1.00 94.25 91 CYS A O 1
ATOM 671 N N . ALA A 1 92 ? -19.199 -2.438 22.995 1.00 92.06 92 ALA A N 1
ATOM 672 C CA . ALA A 1 92 ? -20.149 -2.765 21.928 1.00 92.06 92 ALA A CA 1
ATOM 673 C C . ALA A 1 92 ? -20.541 -1.536 21.090 1.00 92.06 92 ALA A C 1
ATOM 675 O O . ALA A 1 92 ? -20.848 -1.658 19.907 1.00 92.06 92 ALA A O 1
ATOM 676 N N . SER A 1 93 ? -20.520 -0.352 21.702 1.00 93.50 93 SER A N 1
ATOM 677 C CA . SER A 1 93 ? -20.674 0.944 21.043 1.00 93.50 93 SER A CA 1
ATOM 678 C C . SER A 1 93 ? -19.982 2.030 21.864 1.00 93.50 93 SER A C 1
ATOM 680 O O . SER A 1 93 ? -19.609 1.807 23.019 1.00 93.50 93 SER A O 1
ATOM 682 N N . CYS A 1 94 ? -19.804 3.197 21.251 1.00 95.69 94 CYS A N 1
ATOM 683 C CA . CYS A 1 94 ? -19.300 4.401 21.903 1.00 95.69 94 CYS A CA 1
ATOM 684 C C . CYS A 1 94 ? -20.373 5.489 21.890 1.00 95.69 94 CYS A C 1
ATOM 686 O O . CYS A 1 94 ? -21.433 5.329 21.281 1.00 95.69 94 CYS A O 1
ATOM 688 N N . LYS A 1 95 ? -20.086 6.610 22.551 1.00 95.81 95 LYS A N 1
ATOM 689 C CA . LYS A 1 95 ? -21.002 7.741 22.697 1.00 95.81 95 LYS A CA 1
ATOM 690 C C . LYS A 1 95 ? -21.581 8.208 21.352 1.00 95.81 95 LYS A C 1
ATOM 692 O O . LYS A 1 95 ? -20.897 8.859 20.566 1.00 95.81 95 LYS A O 1
ATOM 697 N N . ALA A 1 96 ? -22.851 7.884 21.111 1.00 90.25 96 ALA A N 1
ATOM 698 C CA . ALA A 1 96 ? -23.511 8.111 19.826 1.00 90.25 96 ALA A CA 1
ATOM 699 C C . ALA A 1 96 ? -23.835 9.591 19.562 1.00 90.25 96 ALA A C 1
ATOM 701 O O . ALA A 1 96 ? -23.767 10.053 18.430 1.00 90.25 96 ALA A O 1
ATOM 702 N N . ASP A 1 97 ? -24.129 10.363 20.605 1.00 89.62 97 ASP A N 1
ATOM 703 C CA . ASP A 1 97 ? -24.430 11.797 20.539 1.00 89.62 97 ASP A CA 1
ATOM 704 C C . ASP A 1 97 ? -23.168 12.681 20.466 1.00 89.62 97 ASP A C 1
ATOM 706 O O . ASP A 1 97 ? -23.231 13.893 20.674 1.00 89.62 97 ASP A O 1
ATOM 710 N N . SER A 1 98 ? -22.005 12.091 20.172 1.00 89.88 98 SER A N 1
ATOM 711 C CA . SER A 1 98 ? -20.726 12.786 20.061 1.00 89.88 98 SER A CA 1
ATOM 712 C C . SER A 1 98 ? -20.100 12.593 18.683 1.00 89.88 98 SER A C 1
ATOM 714 O O . SER A 1 98 ? -20.030 11.483 18.162 1.00 89.88 98 SER A O 1
ATOM 716 N N . ALA A 1 99 ? -19.567 13.682 18.127 1.00 92.81 99 ALA A N 1
ATOM 717 C CA . ALA A 1 99 ? -18.706 13.651 16.945 1.00 92.81 99 ALA A CA 1
ATOM 718 C C . ALA A 1 99 ? -17.221 13.405 17.292 1.00 92.81 99 ALA A C 1
ATOM 720 O O . ALA A 1 99 ? -16.364 13.471 16.415 1.00 92.81 99 ALA A O 1
ATOM 721 N N . THR A 1 100 ? -16.902 13.167 18.570 1.00 95.69 100 THR A N 1
ATOM 722 C CA . THR A 1 100 ? -15.523 13.023 19.063 1.00 95.69 100 THR A CA 1
ATOM 723 C C . THR A 1 100 ? -15.118 11.566 19.236 1.00 95.69 100 THR A C 1
ATOM 725 O O . THR A 1 100 ? -13.956 11.230 19.013 1.00 95.69 100 THR A O 1
ATOM 728 N N . TYR A 1 101 ? -16.051 10.708 19.651 1.00 97.31 101 TYR A N 1
ATOM 729 C CA . TYR A 1 101 ? -15.751 9.331 20.028 1.00 97.31 101 TYR A CA 1
ATOM 730 C C . TYR A 1 101 ? -16.210 8.342 18.966 1.00 97.31 101 TYR A C 1
ATOM 732 O O . TYR A 1 101 ? -17.279 8.495 18.377 1.00 97.31 101 TYR A O 1
ATOM 740 N N . PHE A 1 102 ? -15.413 7.302 18.749 1.00 96.62 102 PHE A N 1
ATOM 741 C CA . PHE A 1 102 ? -15.744 6.229 17.823 1.00 96.62 102 PHE A CA 1
ATOM 742 C C . PHE A 1 102 ? -15.288 4.872 18.340 1.00 96.62 102 PHE A C 1
ATOM 744 O O . PHE A 1 102 ? -14.288 4.770 19.052 1.00 96.62 102 PHE A O 1
ATOM 751 N N . LEU A 1 103 ? -16.032 3.837 17.961 1.00 95.44 103 LEU A N 1
ATOM 752 C CA . LEU A 1 103 ? -15.660 2.449 18.165 1.00 95.44 103 LEU A CA 1
ATOM 753 C C . LEU A 1 103 ? -14.709 2.015 17.055 1.00 95.44 103 LEU A C 1
ATOM 755 O O . LEU A 1 103 ? -14.966 2.276 15.881 1.00 95.44 103 LEU A O 1
ATOM 759 N N . PHE A 1 104 ? -13.626 1.354 17.443 1.00 95.00 104 PHE A N 1
ATOM 760 C CA . PHE A 1 104 ? -12.674 0.741 16.530 1.00 95.00 104 PHE A CA 1
ATOM 761 C C . PHE A 1 104 ? -12.143 -0.536 17.170 1.00 95.00 104 PHE A C 1
ATOM 763 O O . PHE A 1 104 ? -11.625 -0.501 18.286 1.00 95.00 104 PHE A O 1
ATOM 770 N N . TYR A 1 105 ? -12.326 -1.677 16.503 1.00 93.81 105 TYR A N 1
ATOM 771 C CA . TYR A 1 105 ? -11.829 -2.980 16.973 1.00 93.81 105 TYR A CA 1
ATOM 772 C C . TYR A 1 105 ? -12.129 -3.275 18.465 1.00 93.81 105 TYR A C 1
ATOM 774 O O . TYR A 1 105 ? -11.290 -3.802 19.190 1.00 93.81 105 TYR A O 1
ATOM 782 N N . GLY A 1 106 ? -13.324 -2.916 18.951 1.00 92.56 106 GLY A N 1
ATOM 783 C CA . GLY A 1 106 ? -13.765 -3.206 20.323 1.00 92.56 106 GLY A CA 1
ATOM 784 C C . GLY A 1 106 ? -13.362 -2.189 21.401 1.00 92.56 106 GLY A C 1
ATOM 785 O O . GLY A 1 106 ? -13.730 -2.378 22.559 1.00 92.56 106 GLY A O 1
ATOM 786 N N . SER A 1 107 ? -12.670 -1.097 21.058 1.00 95.44 107 SER A N 1
ATOM 787 C CA . SER A 1 107 ? -12.342 -0.005 21.989 1.00 95.44 107 SER A CA 1
ATOM 788 C C . SER A 1 107 ? -12.906 1.338 21.529 1.00 95.44 107 SER A C 1
ATOM 790 O O . SER A 1 107 ? -12.991 1.614 20.332 1.00 95.44 107 SER A O 1
ATOM 792 N N . CYS A 1 108 ? -13.290 2.184 22.490 1.00 97.00 108 CYS A N 1
ATOM 793 C CA . CYS A 1 108 ? -13.663 3.567 22.213 1.00 97.00 108 CYS A CA 1
ATOM 794 C C . CYS A 1 108 ? -12.437 4.476 22.190 1.00 97.00 108 CYS A C 1
ATOM 796 O O . CYS A 1 108 ? -11.683 4.521 23.162 1.00 97.00 108 CYS A O 1
ATOM 798 N N . TYR A 1 109 ? -12.301 5.250 21.116 1.00 97.31 109 TYR A N 1
ATOM 799 C CA . TYR A 1 109 ? -11.218 6.206 20.896 1.00 97.31 109 TYR A CA 1
ATOM 800 C C . TYR A 1 109 ? -11.753 7.616 20.674 1.00 97.31 109 TYR A C 1
ATOM 802 O O . TYR A 1 109 ? -12.887 7.791 20.227 1.00 97.31 109 TYR A O 1
ATOM 810 N N . ALA A 1 110 ? -10.916 8.620 20.931 1.00 97.06 110 ALA A N 1
ATOM 811 C CA . ALA A 1 110 ? -11.207 10.015 20.610 1.00 97.06 110 ALA A CA 1
ATOM 812 C C . ALA A 1 110 ? -10.444 10.495 19.363 1.00 97.06 110 ALA A C 1
ATOM 814 O O . ALA A 1 110 ? -9.257 10.213 19.206 1.00 97.06 110 ALA A O 1
ATOM 815 N N . ILE A 1 111 ? -11.103 11.249 18.477 1.00 97.06 111 ILE A N 1
ATOM 816 C CA . ILE A 1 111 ? -10.488 11.756 17.231 1.00 97.06 111 ILE A CA 1
ATOM 817 C C . ILE A 1 111 ? -9.492 12.905 17.445 1.00 97.06 111 ILE A C 1
ATOM 819 O O . ILE A 1 111 ? -8.770 13.270 16.520 1.00 97.06 111 ILE A O 1
ATOM 823 N N . ASP A 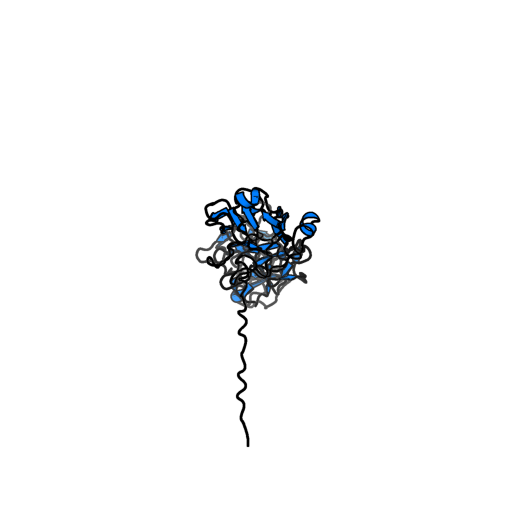1 112 ? -9.459 13.512 18.630 1.00 95.88 112 ASP A N 1
ATOM 824 C CA . ASP A 1 112 ? -8.653 14.698 18.944 1.00 95.88 112 ASP A CA 1
ATOM 825 C C . ASP A 1 112 ? -7.335 14.373 19.665 1.00 95.88 112 ASP A C 1
ATOM 827 O O . ASP A 1 112 ? -6.501 15.260 19.861 1.00 95.88 112 ASP A O 1
ATOM 831 N N . LYS A 1 113 ? -7.088 13.098 19.989 1.00 95.00 113 LYS A N 1
ATOM 832 C CA . LYS A 1 113 ? -5.842 12.640 20.615 1.00 95.00 113 LYS A CA 1
ATOM 833 C C . LYS A 1 113 ? -5.399 11.265 20.120 1.00 95.00 113 LYS A C 1
ATOM 835 O O . LYS A 1 113 ? -6.184 10.497 19.569 1.00 95.00 113 LYS A O 1
ATOM 840 N N . ALA A 1 114 ? -4.126 10.950 20.337 1.00 95.38 114 ALA A N 1
ATOM 841 C CA . ALA A 1 114 ? -3.593 9.632 20.020 1.00 95.38 114 ALA A CA 1
ATOM 842 C C . ALA A 1 114 ? -4.140 8.562 20.992 1.00 95.38 114 ALA A C 1
ATOM 844 O O . ALA A 1 114 ? -4.329 8.863 22.173 1.00 95.38 114 ALA A O 1
ATOM 845 N N . PRO A 1 115 ? -4.371 7.324 20.514 1.00 94.56 115 PRO A N 1
ATOM 846 C CA . PRO A 1 115 ? -4.126 6.862 19.140 1.00 94.56 115 PRO A CA 1
ATOM 847 C C . PRO A 1 115 ? -5.296 7.128 18.168 1.00 94.56 115 PRO A C 1
ATOM 849 O O . PRO A 1 115 ? -5.136 6.951 16.961 1.00 94.56 115 PRO A O 1
ATOM 852 N N . GLY A 1 116 ? -6.462 7.571 18.652 1.00 96.44 116 GLY A N 1
ATOM 853 C CA . GLY A 1 116 ? -7.667 7.717 17.829 1.00 96.44 116 GLY A CA 1
ATOM 854 C C . GLY A 1 116 ? -7.518 8.693 16.657 1.00 96.44 116 GLY A C 1
ATOM 855 O O . GLY A 1 116 ? -7.923 8.375 15.538 1.00 96.44 116 GLY A O 1
ATOM 856 N N . ASN A 1 117 ? -6.834 9.821 16.863 1.00 96.12 117 ASN A N 1
ATOM 857 C CA . ASN A 1 117 ? -6.563 10.822 15.824 1.00 96.12 117 ASN A CA 1
ATOM 858 C C . ASN A 1 117 ? -5.643 10.330 14.686 1.00 96.12 117 ASN A C 1
ATOM 860 O O . ASN A 1 117 ? -5.577 10.973 13.632 1.00 96.12 117 ASN A O 1
ATOM 864 N N . LEU A 1 118 ? -4.932 9.214 14.890 1.00 96.19 118 LEU A N 1
ATOM 865 C CA . LEU A 1 118 ? -4.117 8.537 13.873 1.00 96.19 118 LEU A CA 1
ATOM 866 C C . LEU A 1 118 ? -4.957 7.592 13.006 1.00 96.19 118 LEU A C 1
ATOM 868 O O . LEU A 1 118 ? -4.513 7.195 11.933 1.00 96.19 118 LEU A O 1
ATOM 872 N N . THR A 1 119 ? -6.165 7.255 13.463 1.00 96.50 119 THR A N 1
ATOM 873 C CA . THR A 1 119 ? -7.059 6.283 12.823 1.00 96.50 119 THR A CA 1
ATOM 874 C C . THR A 1 119 ? -8.209 6.970 12.107 1.00 96.50 119 THR A C 1
ATOM 876 O O . THR A 1 119 ? -8.479 6.690 10.941 1.00 96.50 119 THR A O 1
ATOM 879 N N . CYS A 1 120 ? -8.864 7.905 12.792 1.00 97.31 120 CYS A N 1
ATOM 880 C CA . CYS A 1 120 ? -10.094 8.530 12.340 1.00 97.31 120 CYS A CA 1
ATOM 881 C C . CYS A 1 120 ? -9.975 10.054 12.357 1.00 97.31 120 CYS A C 1
ATOM 883 O O . CYS A 1 120 ? -9.521 10.635 13.341 1.00 97.31 120 CYS A O 1
ATOM 885 N N . SER A 1 121 ? -10.401 10.712 11.276 1.00 97.19 121 SER A N 1
ATOM 886 C CA . SER A 1 121 ? -10.487 12.177 11.207 1.00 97.19 121 SER A CA 1
ATOM 887 C C . SER A 1 121 ? -11.903 12.705 11.419 1.00 97.19 121 SER A C 1
ATOM 889 O O . SER A 1 121 ? -12.068 13.887 11.708 1.00 97.19 121 SER A O 1
ATOM 891 N N . LYS A 1 122 ? -12.925 11.856 11.259 1.00 96.75 122 LYS A N 1
ATOM 892 C CA . LYS A 1 122 ? -14.327 12.236 11.448 1.00 96.75 122 LYS A CA 1
ATOM 893 C C . LYS A 1 122 ? -15.135 11.081 12.025 1.00 96.75 122 LYS A C 1
ATOM 895 O O . LYS A 1 122 ? -15.207 10.015 11.410 1.00 96.75 122 LYS A O 1
ATOM 900 N N . ALA A 1 123 ? -15.780 11.323 13.163 1.00 96.25 123 ALA A N 1
ATOM 901 C CA . ALA A 1 123 ? -16.680 10.377 13.805 1.00 96.25 123 ALA A CA 1
ATOM 902 C C . ALA A 1 123 ? -18.127 10.887 13.799 1.00 96.25 123 ALA A C 1
ATOM 904 O O . ALA A 1 123 ? -18.371 12.085 13.934 1.00 96.25 123 ALA A O 1
ATOM 905 N N . GLU A 1 124 ? -19.082 9.975 13.634 1.00 94.88 124 GLU A N 1
ATOM 906 C CA . GLU A 1 124 ? -20.522 10.238 13.742 1.00 94.88 124 GLU A CA 1
ATOM 907 C C . GLU A 1 124 ? -21.209 9.009 14.344 1.00 94.88 124 GLU A C 1
ATOM 909 O O . GLU A 1 124 ? -20.871 7.878 13.993 1.00 94.88 124 GLU A O 1
ATOM 914 N N . ASN A 1 125 ? -22.179 9.211 15.241 1.00 93.31 125 ASN A N 1
ATOM 915 C CA . ASN A 1 125 ? -22.946 8.127 15.870 1.00 93.31 125 ASN A CA 1
ATOM 916 C C . ASN A 1 125 ? -22.067 7.042 16.521 1.00 93.31 125 ASN A C 1
ATOM 918 O O . ASN A 1 125 ? -22.377 5.854 16.444 1.00 93.31 125 ASN A O 1
ATOM 922 N N . GLY A 1 126 ? -20.949 7.440 17.138 1.00 94.25 126 GLY A N 1
ATOM 923 C CA . GLY A 1 126 ? -20.014 6.505 17.764 1.00 94.25 126 GLY A CA 1
ATOM 924 C C . GLY A 1 126 ? -19.204 5.659 16.774 1.00 94.25 126 GLY A C 1
ATOM 925 O O . GLY A 1 126 ? -18.623 4.658 17.186 1.00 94.25 126 GLY A O 1
ATOM 926 N N . ARG A 1 127 ? -19.148 6.028 15.486 1.00 94.12 127 ARG A N 1
ATOM 927 C CA . ARG A 1 127 ? -18.425 5.303 14.426 1.00 94.12 127 ARG A CA 1
ATOM 928 C C . ARG A 1 127 ? -17.460 6.217 13.694 1.00 94.12 127 ARG A C 1
ATOM 930 O O . ARG A 1 127 ? -17.741 7.401 13.513 1.00 94.12 127 ARG A O 1
ATOM 937 N N . CYS A 1 128 ? -16.363 5.657 13.194 1.00 95.62 128 CYS A N 1
ATOM 938 C CA . CYS A 1 128 ? -15.530 6.384 12.250 1.00 95.62 128 CYS A CA 1
ATOM 939 C C . CYS A 1 128 ? -16.216 6.438 10.879 1.00 95.62 128 CYS A C 1
ATOM 941 O O . CYS A 1 128 ? -16.580 5.407 10.322 1.00 95.62 128 CYS A O 1
ATOM 943 N N . THR A 1 129 ? -16.383 7.634 10.316 1.00 94.75 129 THR A N 1
ATOM 944 C CA . THR A 1 129 ? -16.947 7.823 8.964 1.00 94.75 129 THR A CA 1
ATOM 945 C C . THR A 1 129 ? -15.874 8.186 7.942 1.00 94.75 129 THR A C 1
ATOM 947 O O . THR A 1 129 ? -16.009 7.883 6.751 1.00 94.75 129 THR A O 1
ATOM 950 N N . GLN A 1 130 ? -14.767 8.769 8.408 1.00 96.25 130 GLN A N 1
ATOM 951 C CA . GLN A 1 130 ? -13.610 9.096 7.588 1.00 96.25 130 GLN A CA 1
ATOM 952 C C . GLN A 1 130 ? -12.319 8.689 8.295 1.00 96.25 130 GLN A C 1
ATOM 954 O O . GLN A 1 130 ? -11.966 9.240 9.341 1.00 96.25 130 GLN A O 1
ATOM 959 N N . CYS A 1 131 ? -11.603 7.747 7.684 1.00 97.00 131 CYS A N 1
ATOM 960 C CA . CYS A 1 131 ? -10.271 7.365 8.124 1.00 97.00 131 CYS A CA 1
ATOM 961 C C . CYS A 1 131 ? -9.296 8.526 7.968 1.00 97.00 131 CYS A C 1
ATOM 963 O O . CYS A 1 131 ? -9.444 9.371 7.081 1.00 97.00 131 CYS A O 1
ATOM 965 N N . ARG A 1 132 ? -8.277 8.547 8.822 1.00 95.88 132 ARG A N 1
ATOM 966 C CA . ARG A 1 132 ? -7.243 9.572 8.803 1.00 95.88 132 ARG A CA 1
ATOM 967 C C . ARG A 1 132 ? -6.501 9.548 7.467 1.00 95.88 132 ARG A C 1
ATOM 969 O O . ARG A 1 132 ? -5.865 8.559 7.109 1.00 95.88 132 ARG A O 1
ATOM 976 N N . GLU A 1 133 ? -6.553 10.660 6.741 1.00 90.69 133 GLU A N 1
ATOM 977 C CA . GLU A 1 133 ? -5.810 10.809 5.491 1.00 90.69 133 GLU A CA 1
ATOM 978 C C . GLU A 1 133 ? -4.298 10.686 5.734 1.00 90.69 133 GLU A C 1
ATOM 980 O O . GLU A 1 133 ? -3.763 11.206 6.717 1.00 90.69 133 GLU A O 1
ATOM 985 N N . GLY A 1 134 ? -3.615 9.966 4.841 1.00 87.00 134 GLY A N 1
ATOM 986 C CA . GLY A 1 134 ? -2.180 9.700 4.943 1.00 87.00 134 GLY A CA 1
ATOM 987 C C . GLY A 1 134 ? -1.795 8.639 5.978 1.00 87.00 134 GLY A C 1
ATOM 988 O O . GLY A 1 134 ? -0.610 8.316 6.079 1.00 87.00 134 GLY A O 1
ATOM 989 N N . ALA A 1 135 ? -2.748 8.063 6.721 1.00 91.94 135 ALA A N 1
ATOM 990 C CA . ALA A 1 135 ? -2.472 6.900 7.555 1.00 91.94 135 ALA A CA 1
ATOM 991 C C . ALA A 1 135 ? -2.033 5.731 6.661 1.00 91.94 135 ALA A C 1
ATOM 993 O O . ALA A 1 135 ? -2.763 5.308 5.770 1.00 91.94 135 ALA A O 1
ATOM 994 N N . ARG A 1 136 ? -0.809 5.237 6.877 1.00 93.31 136 ARG A N 1
ATOM 995 C CA . ARG A 1 136 ? -0.216 4.172 6.050 1.00 93.31 136 ARG A CA 1
ATOM 996 C C . ARG A 1 136 ? -0.530 2.771 6.563 1.00 93.31 136 ARG A C 1
ATOM 998 O O . ARG A 1 136 ? -0.421 1.825 5.797 1.00 93.31 136 ARG A O 1
ATOM 1005 N N . SER A 1 137 ? -0.868 2.638 7.847 1.00 95.25 137 SER A N 1
ATOM 1006 C CA . SER A 1 137 ? -1.101 1.362 8.542 1.00 95.25 137 SER A CA 1
ATOM 1007 C C . SER A 1 137 ? -2.550 0.876 8.486 1.00 95.25 137 SER A C 1
ATOM 1009 O O . SER A 1 137 ? -2.883 -0.143 9.091 1.00 95.25 137 SER A O 1
ATOM 1011 N N . LEU A 1 138 ? -3.418 1.603 7.787 1.00 96.31 138 LEU A N 1
ATOM 1012 C CA . LEU A 1 138 ? -4.810 1.246 7.558 1.00 96.31 138 LEU A CA 1
ATOM 1013 C C . LEU A 1 138 ? -5.253 1.740 6.186 1.00 96.31 138 LEU A C 1
ATOM 1015 O O . LEU A 1 138 ? -4.608 2.596 5.584 1.00 96.31 138 LEU A O 1
ATOM 1019 N N . PHE A 1 139 ? -6.396 1.250 5.732 1.00 96.88 139 PHE A N 1
ATOM 1020 C CA . PHE A 1 139 ? -7.065 1.758 4.547 1.00 96.88 139 PHE A CA 1
ATOM 1021 C C . PHE A 1 139 ? -8.559 1.938 4.805 1.00 96.88 139 PHE A C 1
ATOM 1023 O O . PHE A 1 139 ? -9.153 1.322 5.692 1.00 96.88 139 PHE A O 1
ATOM 1030 N N . THR A 1 140 ? -9.174 2.801 4.006 1.00 97.19 140 THR A N 1
ATOM 1031 C CA . THR A 1 140 ? -10.620 3.001 4.026 1.00 97.19 140 THR A CA 1
ATOM 1032 C C . THR A 1 140 ? -11.311 1.814 3.363 1.00 97.19 140 THR A C 1
ATOM 1034 O O . THR A 1 140 ? -11.059 1.543 2.189 1.00 97.19 140 THR A O 1
ATOM 1037 N N . ASN A 1 141 ? -12.212 1.148 4.083 1.00 96.31 141 ASN A N 1
ATOM 1038 C CA . ASN A 1 141 ? -13.014 0.043 3.572 1.00 96.31 141 ASN A CA 1
ATOM 1039 C C . ASN A 1 141 ? -13.844 0.502 2.358 1.00 96.31 141 ASN A C 1
ATOM 1041 O O . ASN A 1 141 ? -14.655 1.414 2.513 1.00 96.31 141 ASN A O 1
ATOM 1045 N N . PRO A 1 142 ? -13.683 -0.074 1.156 1.00 95.69 142 PRO A N 1
ATOM 1046 C CA . PRO A 1 142 ? -14.484 0.331 0.002 1.00 95.69 142 PRO A CA 1
ATOM 1047 C C . PRO A 1 142 ? -15.989 0.068 0.171 1.00 95.69 142 PRO A C 1
ATOM 1049 O O . PRO A 1 142 ? -16.793 0.759 -0.454 1.00 95.69 142 PRO A O 1
ATOM 1052 N N . ASP A 1 143 ? -16.383 -0.872 1.034 1.00 94.44 143 ASP A N 1
ATOM 1053 C CA . ASP A 1 143 ? -17.773 -1.034 1.458 1.00 94.44 143 ASP A CA 1
ATOM 1054 C C . ASP A 1 143 ? -18.123 0.006 2.533 1.00 94.44 143 ASP A C 1
ATOM 1056 O O . ASP A 1 143 ? -17.740 -0.108 3.696 1.00 94.44 143 ASP A O 1
ATOM 1060 N N . SER A 1 144 ? -18.869 1.042 2.147 1.00 91.06 144 SER A N 1
ATOM 1061 C CA . SER A 1 144 ? -19.318 2.089 3.071 1.00 91.06 144 SER A CA 1
ATOM 1062 C C . SER A 1 144 ? -20.402 1.632 4.050 1.00 91.06 144 SER A C 1
ATOM 1064 O O . SER A 1 144 ? -20.737 2.385 4.960 1.00 91.06 144 SER A O 1
ATOM 1066 N N . THR A 1 145 ? -20.990 0.453 3.836 1.00 89.69 145 THR A N 1
ATOM 1067 C CA . THR A 1 145 ? -22.018 -0.130 4.710 1.00 89.69 145 THR A CA 1
ATOM 1068 C C . THR A 1 145 ? -21.443 -1.113 5.721 1.00 89.69 145 THR A C 1
ATOM 1070 O O . THR A 1 145 ? -22.138 -1.493 6.661 1.00 89.69 145 THR A O 1
ATOM 1073 N N . ALA A 1 146 ? -20.174 -1.496 5.556 1.00 90.94 146 ALA A N 1
ATOM 1074 C CA . ALA A 1 146 ? -19.486 -2.365 6.488 1.00 90.94 146 ALA A CA 1
ATOM 1075 C C . ALA A 1 146 ? -19.382 -1.740 7.884 1.00 90.94 146 ALA A C 1
ATOM 1077 O O . ALA A 1 146 ? -19.401 -0.518 8.075 1.00 90.94 146 ALA A O 1
ATOM 1078 N N . GLU A 1 147 ? -19.247 -2.617 8.874 1.00 86.00 147 GLU A N 1
ATOM 1079 C CA . GLU A 1 147 ? -19.232 -2.210 10.273 1.00 86.00 147 GLU A CA 1
ATOM 1080 C C . GLU A 1 147 ? -18.040 -1.320 10.622 1.00 86.00 147 GLU A C 1
ATOM 1082 O O . GLU A 1 147 ? -18.180 -0.292 11.291 1.00 86.00 147 GLU A O 1
ATOM 1087 N N . GLU A 1 148 ? -16.881 -1.676 10.077 1.00 91.88 148 GLU A N 1
ATOM 1088 C CA . GLU A 1 148 ? -15.652 -0.929 10.246 1.00 91.88 148 GLU A CA 1
ATOM 1089 C C . GLU A 1 148 ? -15.284 -0.188 8.961 1.00 91.88 148 GLU A C 1
ATOM 1091 O O . GLU A 1 148 ? -15.160 -0.769 7.872 1.00 91.88 148 GLU A O 1
ATOM 1096 N N . ARG A 1 149 ? -15.091 1.123 9.110 1.00 94.81 149 ARG A N 1
ATOM 1097 C CA . ARG A 1 149 ? -14.742 2.016 8.009 1.00 94.81 149 ARG A CA 1
ATOM 1098 C C . ARG A 1 149 ? -13.247 1.998 7.730 1.00 94.81 149 ARG A C 1
ATOM 1100 O O . ARG A 1 149 ? -12.861 2.227 6.585 1.00 94.81 149 ARG A O 1
ATOM 1107 N N . CYS A 1 150 ? -12.426 1.739 8.745 1.00 96.38 150 CYS A N 1
ATOM 1108 C CA . CYS A 1 150 ? -10.971 1.758 8.649 1.00 96.38 150 CYS A CA 1
ATOM 1109 C C . CYS A 1 150 ? -10.415 0.374 8.972 1.00 96.38 150 CYS A C 1
ATOM 1111 O O . CYS A 1 150 ? -10.556 -0.103 10.086 1.00 96.38 150 CYS A O 1
ATOM 1113 N N . ILE A 1 151 ? -9.767 -0.285 8.018 1.00 96.81 151 ILE A N 1
ATOM 1114 C CA . ILE A 1 151 ? -9.238 -1.639 8.220 1.00 96.81 151 ILE A CA 1
ATOM 1115 C C . ILE A 1 151 ? -7.725 -1.558 8.374 1.00 96.81 151 ILE A C 1
ATOM 1117 O O . ILE A 1 151 ? -7.055 -0.917 7.562 1.00 96.81 151 ILE A O 1
ATOM 1121 N N . LEU A 1 152 ? -7.181 -2.207 9.404 1.00 96.94 152 LEU A N 1
ATOM 1122 C CA . LEU A 1 152 ? -5.735 -2.300 9.603 1.00 96.94 152 LEU A CA 1
ATOM 1123 C C . LEU A 1 152 ? -5.085 -3.076 8.454 1.00 96.94 152 LEU A C 1
ATOM 1125 O O . LEU A 1 152 ? -5.588 -4.111 8.021 1.00 96.94 152 LEU A O 1
ATOM 1129 N N . CYS A 1 153 ? -3.922 -2.619 7.991 1.00 97.50 153 CYS A N 1
ATOM 1130 C CA . CYS A 1 153 ? -3.234 -3.246 6.862 1.00 97.50 153 CYS A CA 1
ATOM 1131 C C . CYS A 1 153 ? -2.858 -4.710 7.103 1.00 97.50 153 CYS A C 1
ATOM 1133 O O . CYS A 1 153 ? -2.773 -5.457 6.135 1.00 97.50 153 CYS A O 1
ATOM 1135 N N . TYR A 1 154 ? -2.672 -5.120 8.361 1.00 96.88 154 TYR A N 1
ATOM 1136 C CA . TYR A 1 154 ? -2.355 -6.497 8.748 1.00 96.88 154 TYR A CA 1
ATOM 1137 C C . TYR A 1 154 ? -3.561 -7.314 9.219 1.00 96.88 154 TYR A C 1
ATOM 1139 O O . TYR A 1 154 ? -3.401 -8.461 9.633 1.00 96.88 154 TYR A O 1
ATOM 1147 N N . ASP A 1 155 ? -4.773 -6.764 9.142 1.00 96.75 155 ASP A N 1
ATOM 1148 C CA . ASP A 1 155 ? -5.979 -7.525 9.436 1.00 96.75 155 ASP A CA 1
ATOM 1149 C C . ASP A 1 155 ? -6.381 -8.384 8.233 1.00 96.75 155 ASP A C 1
ATOM 1151 O O . ASP A 1 155 ? -7.140 -7.964 7.360 1.00 96.75 155 ASP A O 1
ATOM 1155 N N . SER A 1 156 ? -5.874 -9.613 8.201 1.00 95.44 156 SER A N 1
ATOM 1156 C CA . SER A 1 156 ? -6.153 -10.598 7.151 1.00 95.44 156 SER A CA 1
ATOM 1157 C C . SER A 1 156 ? -7.571 -11.184 7.184 1.00 95.44 156 SER A C 1
ATOM 1159 O O . SER A 1 156 ? -7.932 -11.950 6.284 1.00 95.44 156 SER A O 1
ATOM 1161 N N . VAL A 1 157 ? -8.385 -10.825 8.183 1.00 95.56 157 VAL A N 1
ATOM 1162 C CA . VAL A 1 157 ? -9.795 -11.221 8.282 1.00 95.56 157 VAL A CA 1
ATOM 1163 C C . VAL A 1 157 ? -10.685 -10.135 7.691 1.00 95.56 157 VAL A C 1
ATOM 1165 O O . VAL A 1 157 ? -11.512 -10.424 6.829 1.00 95.56 157 VAL A O 1
ATOM 1168 N N . GLY A 1 158 ? -10.465 -8.886 8.103 1.00 95.00 158 GLY A N 1
ATOM 1169 C CA . GLY A 1 158 ? -11.137 -7.715 7.558 1.00 95.00 158 GLY A CA 1
ATOM 1170 C C . GLY A 1 158 ? -12.611 -7.580 7.948 1.00 95.00 158 GLY A C 1
ATOM 1171 O O . GLY A 1 158 ? -13.078 -8.181 8.919 1.00 95.00 158 GLY A O 1
ATOM 1172 N N . PHE A 1 159 ? -13.337 -6.751 7.196 1.00 94.06 159 PHE A N 1
ATOM 1173 C CA . PHE A 1 159 ? -14.746 -6.427 7.425 1.00 94.06 159 PHE A CA 1
ATOM 1174 C C . PHE A 1 159 ? -15.515 -6.351 6.106 1.00 94.06 159 PHE A C 1
ATOM 1176 O O . PHE A 1 159 ? -15.075 -5.731 5.133 1.00 94.06 159 PHE A O 1
ATOM 1183 N N . GLY A 1 160 ? -16.699 -6.968 6.080 1.00 92.94 160 GLY A N 1
ATOM 1184 C CA . GLY A 1 160 ? -17.424 -7.196 4.832 1.00 92.94 160 GLY A CA 1
ATOM 1185 C C . GLY A 1 160 ? -16.613 -8.122 3.925 1.00 92.94 160 GLY A C 1
ATOM 1186 O O . GLY A 1 160 ? -16.218 -9.206 4.344 1.00 92.94 160 GLY A O 1
ATOM 1187 N N . ASN A 1 161 ? -16.337 -7.681 2.698 1.00 94.50 161 ASN A N 1
ATOM 1188 C CA . ASN A 1 161 ? -15.508 -8.435 1.753 1.00 94.50 161 ASN A CA 1
ATOM 1189 C C . ASN A 1 161 ? -14.040 -7.993 1.738 1.00 94.50 161 ASN A C 1
ATOM 1191 O O . ASN A 1 161 ? -13.247 -8.607 1.032 1.00 94.50 161 ASN A O 1
ATOM 1195 N N . TYR A 1 162 ? -13.676 -6.932 2.461 1.00 97.62 162 TYR A N 1
ATOM 1196 C CA . TYR A 1 162 ? -12.365 -6.305 2.328 1.00 97.62 162 TYR A CA 1
ATOM 1197 C C . TYR A 1 162 ? -11.471 -6.601 3.514 1.00 97.62 162 TYR A C 1
ATOM 1199 O O . TYR A 1 162 ? -11.930 -6.613 4.653 1.00 97.62 162 TYR A O 1
ATOM 1207 N N . LYS A 1 163 ? -10.186 -6.812 3.242 1.00 97.44 163 LYS A N 1
ATOM 1208 C CA . LYS A 1 163 ? -9.201 -7.214 4.247 1.00 97.44 163 LYS A CA 1
ATOM 1209 C C . LYS A 1 163 ? -7.813 -6.661 3.956 1.00 97.44 163 LYS A C 1
ATOM 1211 O O . LYS A 1 163 ? -7.492 -6.313 2.822 1.00 97.44 163 LYS A O 1
ATOM 1216 N N . GLY A 1 164 ? -7.001 -6.602 4.999 1.00 97.69 164 GLY A N 1
ATOM 1217 C CA . GLY A 1 164 ? -5.561 -6.440 4.917 1.00 97.69 164 GLY A CA 1
ATOM 1218 C C . GLY A 1 164 ? -4.841 -7.734 4.521 1.00 97.69 164 GLY A C 1
ATOM 1219 O O . GLY A 1 164 ? -5.444 -8.725 4.103 1.00 97.69 164 GLY A O 1
ATOM 1220 N N . VAL A 1 165 ? -3.522 -7.711 4.677 1.00 97.62 165 VAL A N 1
ATOM 1221 C CA . VAL A 1 165 ? -2.590 -8.799 4.372 1.00 97.62 165 VAL A CA 1
ATOM 1222 C C . VAL A 1 165 ? -1.810 -9.128 5.633 1.00 97.62 165 VAL A C 1
ATOM 1224 O O . VAL A 1 165 ? -1.204 -8.242 6.224 1.00 97.62 165 VAL A O 1
ATOM 1227 N N . ASP A 1 166 ? -1.786 -10.395 6.035 1.00 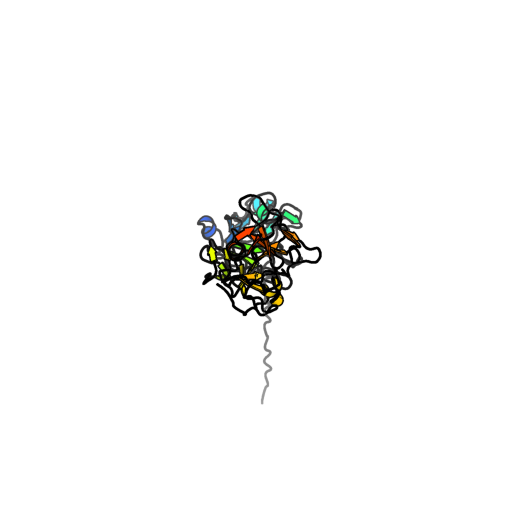96.75 166 ASP A N 1
ATOM 1228 C CA . ASP A 1 166 ? -1.063 -10.804 7.241 1.00 96.75 166 ASP A CA 1
ATOM 1229 C C . ASP A 1 166 ? 0.411 -10.355 7.214 1.00 96.75 166 ASP A C 1
ATOM 1231 O O . ASP A 1 166 ? 1.082 -10.401 6.180 1.00 96.75 166 ASP A O 1
ATOM 1235 N N . GLY A 1 167 ? 0.897 -9.856 8.352 1.00 96.06 167 GLY A N 1
ATOM 1236 C CA . GLY A 1 167 ? 2.246 -9.301 8.479 1.00 96.06 167 GLY A CA 1
ATOM 1237 C C . GLY A 1 167 ? 2.494 -7.982 7.732 1.00 96.06 167 GLY A C 1
ATOM 1238 O O . GLY A 1 167 ? 3.638 -7.527 7.685 1.00 96.06 167 GLY A O 1
ATOM 1239 N N . CYS A 1 168 ? 1.474 -7.338 7.160 1.00 97.62 168 CYS A N 1
ATOM 1240 C CA . CYS A 1 168 ? 1.642 -6.093 6.416 1.00 97.62 168 CYS A CA 1
ATOM 1241 C C . CYS A 1 168 ? 1.610 -4.844 7.311 1.00 97.62 168 CYS A C 1
ATOM 1243 O O . CYS A 1 168 ? 0.593 -4.484 7.902 1.00 97.62 168 CYS A O 1
ATOM 1245 N N . LYS A 1 169 ? 2.728 -4.121 7.373 1.00 96.00 169 LYS A N 1
ATOM 1246 C CA . LYS A 1 169 ? 2.864 -2.885 8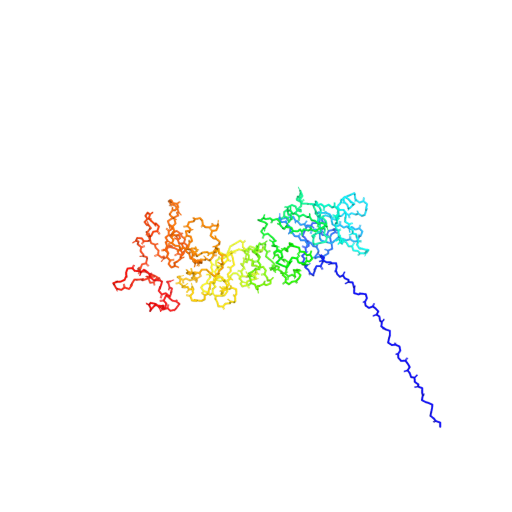.151 1.00 96.00 169 LYS A CA 1
ATOM 1247 C C . LYS A 1 169 ? 2.099 -1.737 7.510 1.00 96.00 169 LYS A C 1
ATOM 1249 O O . LYS A 1 169 ? 1.392 -1.008 8.201 1.00 96.00 169 LYS A O 1
ATOM 1254 N N . TYR A 1 170 ? 2.256 -1.582 6.199 1.00 96.00 170 TYR A N 1
ATOM 1255 C CA . TYR A 1 170 ? 1.674 -0.488 5.438 1.00 96.00 170 TYR A CA 1
ATOM 1256 C C . TYR A 1 170 ? 1.092 -0.992 4.122 1.00 96.00 170 TYR A C 1
ATOM 1258 O O . TYR A 1 170 ? 1.669 -1.855 3.460 1.00 96.00 170 TYR A O 1
ATOM 1266 N N . CYS A 1 171 ? -0.028 -0.416 3.710 1.00 96.88 171 CYS A N 1
ATOM 1267 C CA . CYS A 1 171 ? -0.755 -0.862 2.532 1.00 96.88 171 CYS A CA 1
ATOM 1268 C C . CYS A 1 171 ? -1.417 0.300 1.796 1.00 96.88 171 CYS A C 1
ATOM 1270 O O . CYS A 1 171 ? -1.505 1.424 2.295 1.00 96.88 171 CYS A O 1
ATOM 1272 N N . LEU A 1 172 ? -1.857 0.011 0.579 1.00 94.56 172 LEU A N 1
ATOM 1273 C CA . LEU A 1 172 ? -2.802 0.821 -0.172 1.00 94.56 172 LEU A CA 1
ATOM 1274 C C . LEU A 1 172 ? -4.169 0.124 -0.180 1.00 94.56 172 LEU A C 1
ATOM 1276 O O . LEU A 1 172 ? -4.236 -1.093 0.027 1.00 94.56 172 LEU A O 1
ATOM 1280 N N . PRO A 1 173 ? -5.263 0.867 -0.426 1.00 94.75 173 PRO A N 1
ATOM 1281 C CA . PRO A 1 173 ? -6.568 0.258 -0.630 1.00 94.75 173 PRO A CA 1
ATOM 1282 C C . PRO A 1 173 ? -6.534 -0.811 -1.736 1.00 94.75 173 PRO A C 1
ATOM 1284 O O . PRO A 1 173 ? -5.719 -0.704 -2.652 1.00 94.75 173 PRO A O 1
ATOM 1287 N N . PRO A 1 174 ? -7.434 -1.807 -1.690 1.00 95.62 174 PRO A N 1
ATOM 1288 C CA . PRO A 1 174 ? -7.566 -2.801 -2.749 1.00 95.62 174 PRO A CA 1
ATOM 1289 C C . PRO A 1 174 ? -7.724 -2.160 -4.133 1.00 95.62 174 PRO A C 1
ATOM 1291 O O . PRO A 1 174 ? -8.468 -1.186 -4.298 1.00 95.62 174 PRO A O 1
ATOM 1294 N N . LEU A 1 175 ? -7.078 -2.744 -5.145 1.00 94.12 175 LEU A N 1
ATOM 1295 C CA . LEU A 1 175 ? -7.336 -2.378 -6.538 1.00 94.12 175 LEU A CA 1
ATOM 1296 C C . LEU A 1 175 ? -8.803 -2.622 -6.898 1.00 94.12 175 LEU A C 1
ATOM 1298 O O . LEU A 1 175 ? -9.494 -3.451 -6.308 1.00 94.12 175 LEU A O 1
ATOM 1302 N N . SER A 1 176 ? -9.282 -1.930 -7.933 1.00 92.31 176 SER A N 1
ATOM 1303 C CA . SER A 1 176 ? -10.647 -2.122 -8.426 1.00 92.31 176 SER A CA 1
ATOM 1304 C C . SER A 1 176 ? -10.925 -3.600 -8.731 1.00 92.31 176 SER A C 1
ATOM 1306 O O . SER A 1 176 ? -10.204 -4.234 -9.507 1.00 92.31 176 SER A O 1
ATOM 1308 N N . GLY A 1 177 ? -11.968 -4.151 -8.107 1.00 93.38 177 GLY A N 1
ATOM 1309 C CA . GLY A 1 177 ? -12.358 -5.556 -8.235 1.00 93.38 177 GLY A CA 1
ATOM 1310 C C . GLY A 1 177 ? -11.521 -6.540 -7.411 1.00 93.38 177 GLY A C 1
ATOM 1311 O O . GLY A 1 177 ? -11.676 -7.738 -7.607 1.00 93.38 177 GLY A O 1
ATOM 1312 N N . GLU A 1 178 ? -10.643 -6.059 -6.530 1.00 95.69 178 GLU A N 1
ATOM 1313 C CA . GLU A 1 178 ? -9.933 -6.869 -5.539 1.00 95.69 178 GLU A CA 1
ATOM 1314 C C . GLU A 1 178 ? -10.504 -6.649 -4.139 1.00 95.69 178 GLU A C 1
ATOM 1316 O O . GLU A 1 178 ? -11.047 -5.594 -3.821 1.00 95.69 178 GLU A O 1
ATOM 1321 N N . ALA A 1 179 ? -10.359 -7.666 -3.298 1.00 96.56 179 ALA A N 1
ATOM 1322 C CA . ALA A 1 179 ? -10.828 -7.664 -1.914 1.00 96.56 179 ALA A CA 1
ATOM 1323 C C . ALA A 1 179 ? -9.696 -7.402 -0.903 1.00 96.56 179 ALA A C 1
ATOM 1325 O O . ALA A 1 179 ? -9.927 -6.916 0.203 1.00 96.56 179 ALA A O 1
ATOM 1326 N N . SER A 1 180 ? -8.462 -7.734 -1.278 1.00 97.19 180 SER A N 1
ATOM 1327 C CA . SER A 1 180 ? -7.293 -7.595 -0.415 1.00 97.19 180 SER A CA 1
ATOM 1328 C C . SER A 1 180 ? -6.603 -6.262 -0.660 1.00 97.19 180 SER A C 1
ATOM 1330 O O . SER A 1 180 ? -6.438 -5.853 -1.809 1.00 97.19 180 SER A O 1
ATOM 1332 N N . ALA A 1 181 ? -6.169 -5.609 0.415 1.00 97.38 181 ALA A N 1
ATOM 1333 C CA . ALA A 1 181 ? -5.293 -4.452 0.338 1.00 97.38 181 ALA A CA 1
ATOM 1334 C C . ALA A 1 181 ? -3.977 -4.811 -0.363 1.00 97.38 181 ALA A C 1
ATOM 1336 O O . ALA A 1 181 ? -3.491 -5.943 -0.273 1.00 97.38 181 ALA A O 1
ATOM 1337 N N . GLU A 1 182 ? -3.382 -3.828 -1.030 1.00 96.06 182 GLU A N 1
ATOM 1338 C CA . GLU A 1 182 ? -2.061 -3.980 -1.629 1.00 96.06 182 GLU A CA 1
ATOM 1339 C C . GLU A 1 182 ? -0.996 -3.705 -0.571 1.00 96.06 182 GLU A C 1
ATOM 1341 O O . GLU A 1 182 ? -0.805 -2.560 -0.149 1.00 96.06 182 GLU A O 1
ATOM 1346 N N . CYS A 1 183 ? -0.299 -4.749 -0.125 1.00 97.62 183 CYS A N 1
ATOM 1347 C CA . CYS A 1 183 ? 0.772 -4.576 0.844 1.00 97.62 183 CYS A CA 1
ATOM 1348 C C . CYS A 1 183 ? 1.981 -3.880 0.209 1.00 97.62 183 CYS A C 1
ATOM 1350 O O . CYS A 1 183 ? 2.500 -4.337 -0.808 1.00 97.62 183 CYS A O 1
ATOM 1352 N N . ASN A 1 184 ? 2.444 -2.794 0.831 1.00 94.19 184 ASN A N 1
ATOM 1353 C CA . ASN A 1 184 ? 3.610 -2.036 0.373 1.00 94.19 184 ASN A CA 1
ATOM 1354 C C . ASN A 1 184 ? 4.836 -2.196 1.282 1.00 94.19 184 ASN A C 1
ATOM 1356 O O . ASN A 1 184 ? 5.954 -1.919 0.850 1.00 94.19 184 ASN A O 1
ATOM 1360 N N . TRP A 1 185 ? 4.631 -2.632 2.527 1.00 96.94 185 TRP A N 1
ATOM 1361 C CA . TRP A 1 185 ? 5.689 -2.770 3.519 1.00 96.94 185 TRP A CA 1
ATOM 1362 C C . TRP A 1 185 ? 5.325 -3.850 4.531 1.00 96.94 185 TRP A C 1
ATOM 1364 O O . TRP A 1 185 ? 4.264 -3.785 5.151 1.00 96.94 185 TRP A O 1
ATOM 1374 N N . CYS A 1 186 ? 6.208 -4.815 4.736 1.00 98.00 186 CYS A N 1
ATOM 1375 C CA . CYS A 1 186 ? 6.062 -5.884 5.712 1.00 98.00 186 CYS A CA 1
ATOM 1376 C C . CYS A 1 186 ? 6.542 -5.452 7.101 1.00 98.00 186 CYS A C 1
ATOM 1378 O O . CYS A 1 186 ? 7.408 -4.593 7.244 1.00 98.00 186 CYS A O 1
ATOM 1380 N N . GLN A 1 187 ? 5.956 -6.042 8.142 1.00 95.69 187 GLN A N 1
ATOM 1381 C CA . GLN A 1 187 ? 6.375 -5.841 9.532 1.00 95.69 187 GLN A CA 1
ATOM 1382 C C . GLN A 1 187 ? 7.721 -6.516 9.809 1.00 95.69 187 GLN A C 1
ATOM 1384 O O . GLN A 1 187 ? 8.538 -5.968 10.542 1.00 95.69 187 GLN A O 1
ATOM 1389 N N . ASN A 1 188 ? 7.951 -7.693 9.216 1.00 96.25 188 ASN A N 1
ATOM 1390 C CA . ASN A 1 188 ? 9.251 -8.349 9.243 1.00 96.25 188 ASN A CA 1
ATOM 1391 C C . ASN A 1 188 ? 10.161 -7.706 8.193 1.00 96.25 188 ASN A C 1
ATOM 1393 O O . ASN A 1 188 ? 9.910 -7.819 6.993 1.00 96.25 188 ASN A O 1
ATOM 1397 N N . GLU A 1 189 ? 11.225 -7.061 8.659 1.00 96.00 189 GLU A N 1
ATOM 1398 C CA . GLU A 1 189 ? 12.173 -6.320 7.823 1.00 96.00 189 GLU A CA 1
ATOM 1399 C C . GLU A 1 189 ? 12.969 -7.225 6.866 1.00 96.00 189 GLU A C 1
ATOM 1401 O O . GLU A 1 189 ? 13.460 -6.754 5.843 1.00 96.00 189 GLU A O 1
ATOM 1406 N N . ASN A 1 190 ? 13.038 -8.534 7.145 1.00 96.69 190 ASN A N 1
ATOM 1407 C CA . ASN A 1 190 ? 13.687 -9.513 6.268 1.00 96.69 190 ASN A CA 1
ATOM 1408 C C . ASN A 1 190 ? 12.788 -9.988 5.116 1.00 96.69 190 ASN A C 1
ATOM 1410 O O . ASN A 1 190 ? 13.238 -10.759 4.270 1.00 96.69 190 ASN A O 1
ATOM 1414 N N . TYR A 1 191 ? 11.508 -9.610 5.110 1.00 98.00 191 TYR A N 1
ATOM 1415 C CA . TYR A 1 191 ? 10.534 -10.041 4.107 1.00 98.00 191 TYR A CA 1
ATOM 1416 C C . TYR A 1 191 ? 10.286 -8.951 3.061 1.00 98.00 191 TYR A C 1
ATOM 1418 O O . TYR A 1 191 ? 10.650 -7.790 3.234 1.00 98.00 191 TYR A O 1
ATOM 1426 N N . GLY A 1 192 ? 9.654 -9.330 1.955 1.00 98.06 192 GLY A N 1
ATOM 1427 C CA . GLY A 1 192 ? 9.123 -8.410 0.954 1.00 98.06 192 GLY A CA 1
ATOM 1428 C C . GLY A 1 192 ? 7.658 -8.726 0.639 1.00 98.06 192 GLY A C 1
ATOM 1429 O O . GLY A 1 192 ? 7.238 -9.874 0.818 1.00 98.06 192 GLY A O 1
ATOM 1430 N N . PRO A 1 193 ? 6.866 -7.750 0.155 1.00 98.25 193 PRO A N 1
ATOM 1431 C CA . PRO A 1 193 ? 5.532 -8.026 -0.353 1.00 98.25 193 PRO A CA 1
ATOM 1432 C C . PRO A 1 193 ? 5.650 -8.691 -1.732 1.00 98.25 193 PRO A C 1
ATOM 1434 O O . PRO A 1 193 ? 5.926 -8.024 -2.731 1.00 98.25 193 PRO A O 1
ATOM 1437 N N . ILE A 1 194 ? 5.460 -10.008 -1.787 1.00 98.12 194 ILE A N 1
ATOM 1438 C CA . ILE A 1 194 ? 5.506 -10.814 -3.011 1.00 98.12 194 ILE A CA 1
ATOM 1439 C C . ILE A 1 194 ? 4.127 -11.432 -3.228 1.00 98.12 194 ILE A C 1
ATOM 1441 O O . ILE A 1 194 ? 3.601 -12.109 -2.348 1.00 98.12 194 ILE A O 1
ATOM 1445 N N . ASP A 1 195 ? 3.520 -11.162 -4.383 1.00 96.94 195 ASP A N 1
ATOM 1446 C CA . ASP A 1 195 ? 2.200 -11.673 -4.774 1.00 96.94 195 ASP A CA 1
ATOM 1447 C C . ASP A 1 195 ? 1.108 -11.467 -3.710 1.00 96.94 195 ASP A C 1
ATOM 1449 O O . ASP A 1 195 ? 0.241 -12.310 -3.487 1.00 96.94 195 ASP A O 1
ATOM 1453 N N . GLY A 1 196 ? 1.143 -10.303 -3.053 1.00 94.44 196 GLY A N 1
ATOM 1454 C CA . GLY A 1 196 ? 0.166 -9.928 -2.032 1.00 94.44 196 GLY A CA 1
ATOM 1455 C C . GLY A 1 196 ? 0.383 -10.589 -0.669 1.00 94.44 196 GLY A C 1
ATOM 1456 O O . GLY A 1 196 ? -0.508 -10.508 0.170 1.00 94.44 196 GLY A O 1
ATOM 1457 N N . ALA A 1 197 ? 1.541 -11.208 -0.425 1.00 97.62 197 ALA A N 1
ATOM 1458 C CA . ALA A 1 197 ? 1.917 -11.775 0.866 1.00 97.62 197 ALA A CA 1
ATOM 1459 C C . ALA A 1 197 ? 3.286 -11.263 1.331 1.00 97.62 197 ALA A C 1
ATOM 1461 O O . ALA A 1 197 ? 4.189 -11.035 0.529 1.00 97.62 197 ALA A O 1
ATOM 1462 N N . CYS A 1 198 ? 3.459 -11.119 2.643 1.00 98.31 198 CYS A N 1
ATOM 1463 C CA . CYS A 1 198 ? 4.765 -10.858 3.234 1.00 98.31 198 CYS A CA 1
ATOM 1464 C C . CYS A 1 198 ? 5.544 -12.165 3.373 1.00 98.31 198 CYS A C 1
ATOM 1466 O O . CYS A 1 198 ? 5.198 -13.014 4.192 1.00 98.31 198 CYS A O 1
ATOM 1468 N N . THR A 1 199 ? 6.588 -12.336 2.566 1.00 98.06 199 THR A N 1
ATOM 1469 C CA . THR A 1 199 ? 7.358 -13.585 2.513 1.00 98.06 199 THR A CA 1
ATOM 1470 C C . THR A 1 199 ? 8.830 -13.337 2.187 1.00 98.06 199 THR A C 1
ATOM 1472 O O . THR A 1 199 ? 9.256 -12.192 2.024 1.00 98.06 199 THR A O 1
ATOM 1475 N N . ASP A 1 200 ? 9.616 -14.412 2.122 1.00 97.75 200 ASP A N 1
ATOM 1476 C CA . ASP A 1 200 ? 11.017 -14.354 1.713 1.00 97.75 200 ASP A CA 1
ATOM 1477 C C . ASP A 1 200 ? 11.140 -13.707 0.319 1.00 97.75 200 ASP A C 1
ATOM 1479 O O . ASP A 1 200 ? 10.436 -14.103 -0.616 1.00 97.75 200 ASP A O 1
ATOM 1483 N N . PRO A 1 201 ? 12.013 -12.700 0.153 1.00 97.00 201 PRO A N 1
ATOM 1484 C CA . PRO A 1 201 ? 12.098 -11.945 -1.089 1.00 97.00 201 PRO A CA 1
ATOM 1485 C C . PRO A 1 201 ? 12.735 -12.738 -2.238 1.00 97.00 201 PRO A C 1
ATOM 1487 O O . PRO A 1 201 ? 12.669 -12.297 -3.384 1.00 97.00 201 PRO A O 1
ATOM 1490 N N . GLY A 1 202 ? 13.370 -13.887 -1.993 1.00 96.62 202 GLY A N 1
ATOM 1491 C CA . GLY A 1 202 ? 14.030 -14.685 -3.021 1.00 96.62 202 GLY A CA 1
ATOM 1492 C C . GLY A 1 202 ? 15.011 -13.864 -3.865 1.00 96.62 202 GLY A C 1
ATOM 1493 O O . GLY A 1 202 ? 16.049 -13.414 -3.391 1.00 96.62 202 GLY A O 1
ATOM 1494 N N . ARG A 1 203 ? 14.695 -13.679 -5.154 1.00 96.19 203 ARG A N 1
ATOM 1495 C CA . ARG A 1 203 ? 15.528 -12.905 -6.101 1.00 96.19 203 ARG A CA 1
ATOM 1496 C C . ARG A 1 203 ? 15.146 -11.426 -6.199 1.00 96.19 203 ARG A C 1
ATOM 1498 O O . ARG A 1 203 ? 15.755 -10.700 -6.986 1.00 96.19 203 ARG A O 1
ATOM 1505 N N . HIS A 1 204 ? 14.114 -10.994 -5.484 1.00 96.75 204 HIS A N 1
ATOM 1506 C CA . HIS A 1 204 ? 13.661 -9.610 -5.466 1.00 96.75 204 HIS A CA 1
ATOM 1507 C C . HIS A 1 204 ? 14.595 -8.761 -4.596 1.00 96.75 204 HIS A C 1
ATOM 1509 O O . HIS A 1 204 ? 15.110 -9.222 -3.581 1.00 96.75 204 HIS A O 1
ATOM 1515 N N . ALA A 1 205 ? 14.830 -7.512 -4.999 1.00 95.12 205 ALA A N 1
ATOM 1516 C CA . ALA A 1 205 ? 15.667 -6.591 -4.240 1.00 95.12 205 ALA A CA 1
ATOM 1517 C C . ALA A 1 205 ? 14.804 -5.869 -3.201 1.00 95.12 205 ALA A C 1
ATOM 1519 O O . ALA A 1 205 ? 14.300 -4.766 -3.452 1.00 95.12 205 ALA A O 1
ATOM 1520 N N . CYS A 1 206 ? 14.616 -6.511 -2.052 1.00 96.75 206 CYS A N 1
ATOM 1521 C CA . CYS A 1 206 ? 13.829 -5.982 -0.945 1.00 96.75 206 CYS A CA 1
ATOM 1522 C C . CYS A 1 206 ? 14.721 -5.685 0.261 1.00 96.75 206 CYS A C 1
ATOM 1524 O O . CYS A 1 206 ? 15.702 -6.384 0.507 1.00 96.75 206 CYS A O 1
ATOM 1526 N N . ALA A 1 207 ? 14.394 -4.612 0.968 1.00 96.44 207 ALA A N 1
ATOM 1527 C CA . ALA A 1 207 ? 15.075 -4.164 2.169 1.00 96.44 207 ALA A CA 1
ATOM 1528 C C . ALA A 1 207 ? 14.046 -3.550 3.118 1.00 96.44 207 ALA A C 1
ATOM 1530 O O . ALA A 1 207 ? 13.063 -2.948 2.676 1.00 96.44 207 ALA A O 1
ATOM 1531 N N . ASP A 1 208 ? 14.276 -3.727 4.415 1.00 96.12 208 ASP A N 1
ATOM 1532 C CA . ASP A 1 208 ? 13.462 -3.179 5.497 1.00 96.12 208 ASP A CA 1
ATOM 1533 C C . ASP A 1 208 ? 11.970 -3.530 5.414 1.00 96.12 208 ASP A C 1
ATOM 1535 O O . ASP A 1 208 ? 11.156 -2.823 5.990 1.00 96.12 208 ASP A O 1
ATOM 1539 N N . GLY A 1 209 ? 11.573 -4.605 4.725 1.00 96.94 209 GLY A N 1
ATOM 1540 C CA . GLY A 1 209 ? 10.166 -4.976 4.546 1.00 96.94 209 GLY A CA 1
ATOM 1541 C C . GLY A 1 209 ? 9.533 -4.551 3.213 1.00 96.94 209 GLY A C 1
ATOM 1542 O O . GLY A 1 209 ? 8.360 -4.848 2.999 1.00 96.94 209 GLY A O 1
ATOM 1543 N N . ALA A 1 210 ? 10.240 -3.857 2.315 1.00 97.38 210 ALA A N 1
ATOM 1544 C CA . ALA A 1 210 ? 9.693 -3.387 1.035 1.00 97.38 210 ALA A CA 1
ATOM 1545 C C . ALA A 1 210 ? 10.633 -3.658 -0.144 1.00 97.38 210 ALA A C 1
ATOM 1547 O O . ALA A 1 210 ? 11.854 -3.694 -0.005 1.00 97.38 210 ALA A O 1
ATOM 1548 N N . CYS A 1 211 ? 10.073 -3.821 -1.341 1.00 96.00 211 CYS A N 1
ATOM 1549 C CA . CYS A 1 211 ? 10.840 -4.129 -2.542 1.00 96.00 211 CYS A CA 1
ATOM 1550 C C . CYS A 1 211 ? 11.145 -2.876 -3.365 1.00 96.00 211 CYS A C 1
ATOM 1552 O O . CYS A 1 211 ? 10.249 -2.167 -3.825 1.00 96.00 211 CYS A O 1
ATOM 1554 N N . SER A 1 212 ? 12.439 -2.629 -3.578 1.00 91.25 212 SER A N 1
ATOM 1555 C CA . SER A 1 212 ? 12.968 -1.515 -4.374 1.00 91.25 212 SER A CA 1
ATOM 1556 C C . SER A 1 212 ? 13.018 -1.828 -5.869 1.00 91.25 212 SER A C 1
ATOM 1558 O O . SER A 1 212 ? 12.824 -0.921 -6.675 1.00 91.25 212 SER A O 1
ATOM 1560 N N . ASN A 1 213 ? 13.227 -3.101 -6.224 1.00 91.62 213 ASN A N 1
ATOM 1561 C CA . ASN A 1 213 ? 13.172 -3.631 -7.583 1.00 91.62 213 ASN A CA 1
ATOM 1562 C C . ASN A 1 213 ? 12.697 -5.088 -7.550 1.00 91.62 213 ASN A C 1
ATOM 1564 O O . ASN A 1 213 ? 13.042 -5.850 -6.643 1.00 91.62 213 ASN A O 1
ATOM 1568 N N . CYS A 1 214 ? 11.952 -5.499 -8.572 1.00 95.69 214 CYS A N 1
ATOM 1569 C CA . CYS A 1 214 ? 11.447 -6.862 -8.692 1.00 95.69 214 CYS A CA 1
ATOM 1570 C C . CYS A 1 214 ? 12.187 -7.624 -9.787 1.00 95.69 214 CYS A C 1
ATOM 1572 O O . CYS A 1 214 ? 12.383 -7.099 -10.879 1.00 95.69 214 CYS A O 1
ATOM 1574 N N . TYR A 1 215 ? 12.549 -8.882 -9.520 1.00 95.50 215 TYR A N 1
ATOM 1575 C CA . TYR A 1 215 ? 13.102 -9.757 -10.549 1.00 95.50 215 TYR A CA 1
ATOM 1576 C C . TYR A 1 215 ? 12.134 -9.890 -11.737 1.00 95.50 215 TYR A C 1
ATOM 1578 O O . TYR A 1 215 ? 10.922 -9.853 -11.549 1.00 95.50 215 TYR A O 1
ATOM 1586 N N . MET A 1 216 ? 12.661 -10.096 -12.949 1.00 93.00 216 MET A N 1
ATOM 1587 C CA . MET A 1 216 ? 11.958 -10.084 -14.248 1.00 93.00 216 MET A CA 1
ATOM 1588 C C . MET A 1 216 ? 10.702 -10.967 -14.365 1.00 93.00 216 MET A C 1
ATOM 1590 O O . MET A 1 216 ? 9.981 -10.894 -15.364 1.00 93.00 216 MET A O 1
ATOM 1594 N N . SER A 1 217 ? 10.440 -11.851 -13.409 1.00 95.75 217 SER A N 1
ATOM 1595 C CA . SER A 1 217 ? 9.176 -12.579 -13.319 1.00 95.75 217 SER A CA 1
ATOM 1596 C C . SER A 1 217 ? 8.015 -11.700 -12.835 1.00 95.75 217 SER A C 1
ATOM 1598 O O . SER A 1 217 ? 6.868 -12.064 -13.070 1.00 95.75 217 SER A O 1
ATOM 1600 N N . HIS A 1 218 ? 8.285 -10.549 -12.213 1.00 97.44 218 HIS A N 1
ATOM 1601 C CA . HIS A 1 218 ? 7.293 -9.705 -11.549 1.00 97.44 218 HIS A CA 1
ATOM 1602 C C . HIS A 1 218 ? 7.373 -8.241 -12.001 1.00 97.44 218 HIS A C 1
ATOM 1604 O O . HIS A 1 218 ? 8.412 -7.764 -12.458 1.00 97.44 218 HIS A O 1
ATOM 1610 N N . ILE A 1 219 ? 6.256 -7.536 -11.840 1.00 96.56 219 ILE A N 1
ATOM 1611 C CA . ILE A 1 219 ? 6.124 -6.085 -11.956 1.00 96.56 219 ILE A CA 1
ATOM 1612 C C . ILE A 1 219 ? 6.165 -5.488 -10.554 1.00 96.56 219 ILE A C 1
ATOM 1614 O O . ILE A 1 219 ? 5.544 -6.017 -9.631 1.00 96.56 219 ILE A O 1
ATOM 1618 N N . GLN A 1 220 ? 6.876 -4.376 -10.404 1.00 95.25 220 GLN A N 1
ATOM 1619 C CA . GLN A 1 220 ? 6.881 -3.617 -9.163 1.00 95.25 220 GLN A CA 1
ATOM 1620 C C . GLN A 1 220 ? 5.719 -2.623 -9.128 1.00 95.25 220 GLN A C 1
ATOM 1622 O O . GLN A 1 220 ? 5.528 -1.856 -10.075 1.00 95.25 220 GLN A O 1
ATOM 1627 N N . HIS A 1 221 ? 5.005 -2.575 -8.007 1.00 95.44 221 HIS A N 1
ATOM 1628 C CA . HIS A 1 221 ? 4.021 -1.536 -7.723 1.00 95.44 221 HIS A CA 1
ATOM 1629 C C . HIS A 1 221 ? 4.019 -1.224 -6.231 1.00 95.44 221 HIS A C 1
ATOM 1631 O O . HIS A 1 221 ? 3.826 -2.118 -5.411 1.00 95.44 221 HIS A O 1
ATOM 1637 N N . ASN A 1 222 ? 4.286 0.043 -5.895 1.00 90.44 222 ASN A N 1
ATOM 1638 C CA . ASN A 1 222 ? 4.263 0.564 -4.527 1.00 90.44 222 ASN A CA 1
ATOM 1639 C C . ASN A 1 222 ? 4.940 -0.357 -3.495 1.00 90.44 222 ASN A C 1
ATOM 1641 O O . ASN A 1 222 ? 4.327 -0.740 -2.514 1.00 90.44 222 ASN A O 1
ATOM 1645 N N . GLY A 1 223 ? 6.197 -0.748 -3.715 1.00 92.94 223 GLY A N 1
ATOM 1646 C CA . GLY A 1 223 ? 6.946 -1.582 -2.762 1.00 92.94 223 GLY A CA 1
ATOM 1647 C C . GLY A 1 223 ? 6.632 -3.082 -2.803 1.00 92.94 223 GLY A C 1
ATOM 1648 O O . GLY A 1 223 ? 7.373 -3.849 -2.196 1.00 92.94 223 GLY A O 1
ATOM 1649 N N . GLY A 1 224 ? 5.606 -3.514 -3.542 1.00 96.56 224 GLY A N 1
ATOM 1650 C CA . GLY A 1 224 ? 5.300 -4.923 -3.786 1.00 96.56 224 GLY A CA 1
ATOM 1651 C C . GLY A 1 224 ? 5.756 -5.418 -5.160 1.00 96.56 224 GLY A C 1
ATOM 1652 O O . GLY A 1 224 ? 5.891 -4.641 -6.111 1.00 96.56 224 GLY A O 1
ATOM 1653 N N . CYS A 1 225 ? 5.979 -6.728 -5.261 1.00 97.94 225 CYS A N 1
ATOM 1654 C CA . CYS A 1 225 ? 6.282 -7.445 -6.495 1.00 97.94 225 CYS A CA 1
ATOM 1655 C C . CYS A 1 225 ? 5.137 -8.390 -6.853 1.00 97.94 225 CYS A C 1
ATOM 1657 O O . CYS A 1 225 ? 4.798 -9.266 -6.066 1.00 97.94 225 CYS A O 1
ATOM 1659 N N . TYR A 1 226 ? 4.591 -8.255 -8.062 1.00 97.69 226 TYR A N 1
ATOM 1660 C CA . TYR A 1 226 ? 3.453 -9.047 -8.534 1.00 97.69 226 TYR A CA 1
ATOM 1661 C C . TYR A 1 226 ? 3.797 -9.814 -9.804 1.00 97.69 226 TYR A C 1
ATOM 1663 O O . TYR A 1 226 ? 4.311 -9.224 -10.758 1.00 97.69 226 TYR A O 1
ATOM 1671 N N . LEU A 1 227 ? 3.509 -11.113 -9.836 1.00 97.88 227 LEU A N 1
ATOM 1672 C CA . LEU A 1 227 ? 3.796 -12.006 -10.948 1.00 97.88 227 LEU A CA 1
ATOM 1673 C C . LEU A 1 227 ? 3.251 -11.393 -12.229 1.00 97.88 227 LEU A C 1
ATOM 1675 O O . LEU A 1 227 ? 2.058 -11.121 -12.336 1.00 97.88 227 LEU A O 1
ATOM 1679 N N . LYS A 1 228 ? 4.113 -11.183 -13.225 1.00 96.56 228 LYS A N 1
ATOM 1680 C CA . LYS A 1 228 ? 3.795 -10.316 -14.367 1.00 96.56 228 LYS A CA 1
ATOM 1681 C C . LYS A 1 228 ? 2.612 -10.793 -15.211 1.00 96.56 228 LYS A C 1
ATOM 1683 O O . LYS A 1 228 ? 2.001 -9.984 -15.896 1.00 96.56 228 LYS A O 1
ATOM 1688 N N . THR A 1 229 ? 2.283 -12.084 -15.166 1.00 96.06 229 THR A N 1
ATOM 1689 C CA . THR A 1 229 ? 1.118 -12.695 -15.833 1.00 96.06 229 THR A CA 1
ATOM 1690 C C . THR A 1 229 ? -0.101 -12.837 -14.917 1.00 96.06 229 THR A C 1
ATOM 1692 O O . THR A 1 229 ? -1.157 -13.262 -15.375 1.00 96.06 229 THR A O 1
ATOM 1695 N N . GLY A 1 230 ? 0.040 -12.528 -13.627 1.00 96.56 230 GLY A N 1
ATOM 1696 C CA . GLY A 1 230 ? -1.022 -12.593 -12.630 1.00 96.56 230 GLY A CA 1
ATOM 1697 C C . GLY A 1 230 ? -2.022 -11.445 -12.760 1.00 96.56 230 GLY A C 1
ATOM 1698 O O . GLY A 1 230 ? -1.720 -10.385 -13.308 1.00 96.56 230 GLY A O 1
ATOM 1699 N N . THR A 1 231 ? -3.224 -11.651 -12.226 1.00 95.19 231 THR A N 1
ATOM 1700 C CA . THR A 1 231 ? -4.354 -10.713 -12.340 1.00 95.19 231 THR A CA 1
ATOM 1701 C C . THR A 1 231 ? -4.027 -9.320 -11.804 1.00 95.19 231 THR A C 1
ATOM 1703 O O . THR A 1 231 ? -4.347 -8.331 -12.461 1.00 95.19 231 THR A O 1
ATOM 1706 N N . ILE A 1 232 ? -3.333 -9.232 -10.664 1.00 95.44 232 ILE A N 1
ATOM 1707 C CA . ILE A 1 232 ? -2.917 -7.959 -10.058 1.00 95.44 232 ILE A CA 1
ATOM 1708 C C . ILE A 1 232 ? -1.946 -7.205 -10.966 1.00 95.44 232 ILE A C 1
ATOM 1710 O O . ILE A 1 232 ? -2.194 -6.052 -11.316 1.00 95.44 232 ILE A O 1
ATOM 1714 N N . ALA A 1 233 ? -0.881 -7.865 -11.428 1.00 96.50 233 ALA A N 1
ATOM 1715 C CA . ALA A 1 233 ? 0.090 -7.234 -12.316 1.00 96.50 233 ALA A CA 1
ATOM 1716 C C . ALA A 1 233 ? -0.555 -6.744 -13.618 1.00 96.50 233 ALA A C 1
ATOM 1718 O O . ALA A 1 233 ? -0.202 -5.671 -14.094 1.00 96.50 233 ALA A O 1
ATOM 1719 N N . GLN A 1 234 ? -1.538 -7.467 -14.165 1.00 96.44 234 GLN A N 1
ATOM 1720 C CA . GLN A 1 234 ? -2.266 -7.034 -15.364 1.00 96.44 234 GLN A CA 1
ATOM 1721 C C . GLN A 1 234 ? -3.132 -5.788 -15.128 1.00 96.44 234 GLN A C 1
ATOM 1723 O O . GLN A 1 234 ? -3.315 -4.998 -16.052 1.00 96.44 234 GLN A O 1
ATOM 1728 N N . LYS A 1 235 ? -3.625 -5.569 -13.902 1.00 96.31 235 LYS A N 1
ATOM 1729 C CA . LYS A 1 235 ? -4.323 -4.328 -13.520 1.00 96.31 235 LYS A CA 1
ATOM 1730 C C . LYS A 1 235 ? -3.377 -3.133 -13.381 1.00 96.31 235 LYS A C 1
ATOM 1732 O O . LYS A 1 235 ? -3.822 -2.002 -13.542 1.00 96.31 235 LYS A O 1
ATOM 1737 N N . ILE A 1 236 ? -2.092 -3.379 -13.120 1.00 96.50 236 ILE A N 1
ATOM 1738 C CA . ILE A 1 236 ? -1.043 -2.353 -13.014 1.00 96.50 236 ILE A CA 1
ATOM 1739 C C . ILE A 1 236 ? -0.449 -2.043 -14.393 1.00 96.50 236 ILE A C 1
ATOM 1741 O O . ILE A 1 236 ? -0.410 -0.892 -14.827 1.00 96.50 236 ILE A O 1
ATOM 1745 N N . CYS A 1 237 ? 0.009 -3.079 -15.094 1.00 97.00 237 CYS A N 1
ATOM 1746 C CA . CYS A 1 237 ? 0.647 -3.002 -16.397 1.00 97.00 237 CYS A CA 1
ATOM 1747 C C . CYS A 1 237 ? 0.325 -4.251 -17.224 1.00 97.00 237 CYS A C 1
ATOM 1749 O O . CYS A 1 237 ? 0.895 -5.323 -17.011 1.00 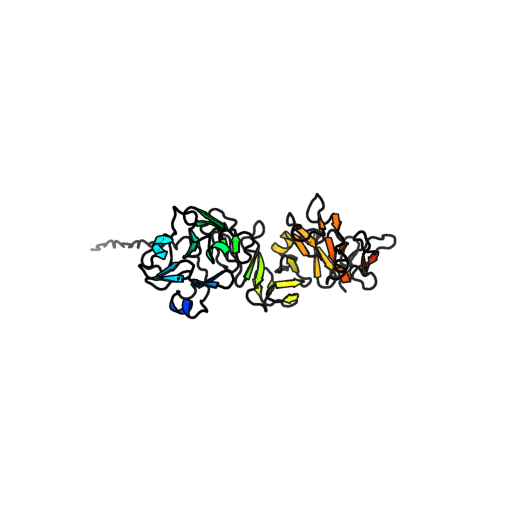97.00 237 CYS A O 1
ATOM 1751 N N . VAL A 1 238 ? -0.575 -4.109 -18.195 1.00 96.12 238 VAL A N 1
ATOM 1752 C CA . VAL A 1 238 ? -0.968 -5.206 -19.093 1.00 96.12 238 VAL A CA 1
ATOM 1753 C C . VAL A 1 238 ? 0.222 -5.745 -19.890 1.00 96.12 238 VAL A C 1
ATOM 1755 O O . VAL A 1 238 ? 1.134 -4.992 -20.227 1.00 96.12 238 VAL A O 1
ATOM 1758 N N . THR A 1 239 ? 0.205 -7.033 -20.243 1.00 94.44 239 THR A N 1
ATOM 1759 C CA . THR A 1 239 ? 1.322 -7.715 -20.930 1.00 94.44 239 THR A CA 1
ATOM 1760 C C . THR A 1 239 ? 1.816 -6.990 -22.181 1.00 94.44 239 THR A C 1
ATOM 1762 O O . THR A 1 239 ? 3.021 -6.895 -22.384 1.00 94.44 239 THR A O 1
ATOM 1765 N N . GLU A 1 240 ? 0.922 -6.425 -22.996 1.00 92.06 240 GLU A N 1
ATOM 1766 C CA . GLU A 1 240 ? 1.306 -5.657 -24.193 1.00 92.06 240 GLU A CA 1
ATOM 1767 C C . GLU A 1 240 ? 2.164 -4.420 -23.878 1.00 92.06 240 GLU A C 1
ATOM 1769 O O . GLU A 1 240 ? 2.918 -3.944 -24.729 1.00 92.06 240 GLU A O 1
ATOM 1774 N N . ASN A 1 241 ? 2.059 -3.902 -22.653 1.00 93.94 241 ASN A N 1
ATOM 1775 C CA . ASN A 1 241 ? 2.768 -2.728 -22.166 1.00 93.94 241 ASN A CA 1
ATOM 1776 C C . ASN A 1 241 ? 3.996 -3.081 -21.323 1.00 93.94 241 ASN A C 1
ATOM 1778 O O . ASN A 1 241 ? 4.709 -2.178 -20.889 1.00 93.94 241 ASN A O 1
ATOM 1782 N N . GLN A 1 242 ? 4.282 -4.365 -21.131 1.00 93.69 242 GLN A N 1
ATOM 1783 C CA . GLN A 1 242 ? 5.477 -4.824 -20.442 1.00 93.69 242 GLN A CA 1
ATOM 1784 C C . GLN A 1 242 ? 6.647 -4.943 -21.420 1.00 93.69 242 GLN A C 1
ATOM 1786 O O . GLN A 1 242 ? 6.487 -5.356 -22.568 1.00 93.69 242 GLN A O 1
ATOM 1791 N N . PHE A 1 243 ? 7.844 -4.616 -20.953 1.00 90.62 243 PHE A N 1
ATOM 1792 C CA . PHE A 1 243 ? 9.089 -4.885 -21.662 1.00 90.62 243 PHE A CA 1
ATOM 1793 C C . PHE A 1 243 ? 10.194 -5.193 -20.657 1.00 90.62 243 PHE A C 1
ATOM 1795 O O . PHE A 1 243 ? 10.077 -4.874 -19.477 1.00 90.62 243 PHE A O 1
ATOM 1802 N N . GLN A 1 244 ? 11.262 -5.840 -21.105 1.00 89.12 244 GLN A N 1
ATOM 1803 C CA . GLN A 1 244 ? 12.372 -6.206 -20.232 1.00 89.12 244 GLN A CA 1
ATOM 1804 C C . GLN A 1 244 ? 13.584 -5.323 -20.494 1.00 89.12 244 GLN A C 1
ATOM 1806 O O . GLN A 1 244 ? 13.949 -5.063 -21.642 1.00 89.12 244 GLN A O 1
ATOM 1811 N N . VAL A 1 245 ? 14.207 -4.888 -19.408 1.00 86.94 245 VAL A N 1
ATOM 1812 C CA . VAL A 1 245 ? 15.523 -4.253 -19.396 1.00 86.94 245 VAL A CA 1
ATOM 1813 C C . VAL A 1 245 ? 16.281 -4.970 -18.303 1.00 86.94 245 VAL A C 1
ATOM 1815 O O . VAL A 1 245 ? 15.755 -5.073 -17.195 1.00 86.94 245 VAL A O 1
ATOM 1818 N N . ILE A 1 246 ? 17.472 -5.487 -18.614 1.00 85.25 246 ILE A N 1
ATOM 1819 C CA . ILE A 1 246 ? 18.264 -6.315 -17.692 1.00 85.25 246 ILE A CA 1
ATOM 1820 C C . ILE A 1 246 ? 17.394 -7.412 -17.041 1.00 85.25 246 ILE A C 1
ATOM 1822 O O . ILE A 1 246 ? 16.576 -8.054 -17.699 1.00 85.25 246 ILE A O 1
ATOM 1826 N N . ASN A 1 247 ? 17.525 -7.627 -15.739 1.00 88.44 247 ASN A N 1
ATOM 1827 C CA . ASN A 1 247 ? 16.719 -8.557 -14.965 1.00 88.44 247 ASN A CA 1
ATOM 1828 C C . ASN A 1 247 ? 15.396 -7.969 -14.434 1.00 88.44 247 ASN A C 1
ATOM 1830 O O . ASN A 1 247 ? 14.862 -8.529 -13.476 1.00 88.44 247 ASN A O 1
ATOM 1834 N N . ILE A 1 248 ? 14.856 -6.902 -15.035 1.00 91.62 248 ILE A N 1
ATOM 1835 C CA . ILE A 1 248 ? 13.616 -6.237 -14.608 1.00 91.62 248 ILE A CA 1
ATOM 1836 C C . ILE A 1 248 ? 12.565 -6.278 -15.723 1.00 91.62 248 ILE A C 1
ATOM 1838 O O . ILE A 1 248 ? 12.879 -6.127 -16.905 1.00 91.62 248 ILE A O 1
ATOM 1842 N N . THR A 1 249 ? 11.293 -6.440 -15.346 1.00 94.31 249 THR A N 1
ATOM 1843 C CA . THR A 1 249 ? 10.167 -6.160 -16.248 1.00 94.31 249 THR A CA 1
ATOM 1844 C C . THR A 1 249 ? 9.623 -4.767 -15.943 1.00 94.31 249 THR A C 1
ATOM 1846 O O . THR A 1 249 ? 9.110 -4.517 -14.856 1.00 94.31 249 THR A O 1
ATOM 1849 N N . ALA A 1 250 ? 9.755 -3.869 -16.914 1.00 94.19 250 ALA A N 1
ATOM 1850 C CA . ALA A 1 250 ? 9.307 -2.489 -16.862 1.00 94.19 250 ALA A CA 1
ATOM 1851 C C . ALA A 1 250 ? 7.964 -2.306 -17.583 1.00 94.19 250 ALA A C 1
ATOM 1853 O O . ALA A 1 250 ? 7.604 -3.071 -18.481 1.00 94.19 250 ALA A O 1
ATOM 1854 N N . CYS A 1 251 ? 7.243 -1.252 -17.212 1.00 95.50 251 CYS A N 1
ATOM 1855 C CA . CYS A 1 251 ? 6.002 -0.841 -17.842 1.00 95.50 251 CYS A CA 1
ATOM 1856 C C . CYS A 1 251 ? 6.212 0.356 -18.771 1.00 95.50 251 CYS A C 1
ATOM 1858 O O . CYS A 1 251 ? 6.834 1.340 -18.385 1.00 95.50 251 CYS A O 1
ATOM 1860 N N . LYS A 1 252 ? 5.658 0.293 -19.984 1.00 93.50 252 LYS A N 1
ATOM 1861 C CA . LYS A 1 252 ? 5.642 1.407 -20.948 1.00 93.50 252 LYS A CA 1
ATOM 1862 C C . LYS A 1 252 ? 4.374 2.259 -20.851 1.00 93.50 252 LYS A C 1
ATOM 1864 O O . LYS A 1 252 ? 4.333 3.376 -21.352 1.00 93.50 252 LYS A O 1
ATOM 1869 N N . LYS A 1 253 ? 3.317 1.709 -20.241 1.00 95.00 253 LYS A N 1
ATOM 1870 C CA . LYS A 1 253 ? 2.032 2.377 -20.024 1.00 95.00 253 LYS A CA 1
ATOM 1871 C C . LYS A 1 253 ? 1.261 1.746 -18.868 1.00 95.00 253 LYS A C 1
ATOM 1873 O O . LYS A 1 253 ? 0.840 0.594 -18.966 1.00 95.00 253 LYS A O 1
ATOM 1878 N N . CYS A 1 254 ? 1.035 2.526 -17.820 1.00 96.69 254 CYS A N 1
ATOM 1879 C CA . CYS A 1 254 ? 0.278 2.113 -16.645 1.00 96.69 254 CYS A CA 1
ATOM 1880 C C . CYS A 1 254 ? -1.215 2.014 -16.951 1.00 96.69 254 CYS A C 1
ATOM 1882 O O . CYS A 1 254 ? -1.776 2.840 -17.676 1.00 96.69 254 CYS A O 1
ATOM 1884 N N . ALA A 1 255 ? -1.853 0.984 -16.404 1.00 95.69 255 ALA A N 1
ATOM 1885 C CA . ALA A 1 255 ? -3.283 0.739 -16.553 1.00 95.69 255 ALA A CA 1
ATOM 1886 C C . ALA A 1 255 ? -4.113 1.439 -15.461 1.00 95.69 255 ALA A C 1
ATOM 1888 O O . ALA A 1 255 ? -5.278 1.764 -15.698 1.00 95.69 255 ALA A O 1
ATOM 1889 N N . ILE A 1 256 ? -3.514 1.730 -14.301 1.00 93.88 256 ILE A N 1
ATOM 1890 C CA . ILE A 1 256 ? -4.167 2.463 -13.211 1.00 93.88 256 ILE A CA 1
ATOM 1891 C C . ILE A 1 256 ? -4.297 3.945 -13.584 1.00 93.88 256 ILE A C 1
ATOM 1893 O O . ILE A 1 256 ? -3.342 4.602 -14.004 1.00 93.88 256 ILE A O 1
ATOM 1897 N N . ASN A 1 257 ? -5.506 4.491 -13.430 1.00 91.31 257 ASN A N 1
ATOM 1898 C CA . ASN A 1 257 ? -5.766 5.897 -13.721 1.00 91.31 257 ASN A CA 1
ATOM 1899 C C . ASN A 1 257 ? -5.026 6.811 -12.730 1.00 91.31 257 ASN A C 1
ATOM 1901 O O . ASN A 1 257 ? -5.084 6.606 -11.521 1.00 91.31 257 ASN A O 1
ATOM 1905 N N . GLY A 1 258 ? -4.375 7.851 -13.249 1.00 91.00 258 GLY A N 1
ATOM 1906 C CA . GLY A 1 258 ? -3.541 8.759 -12.463 1.00 91.00 258 GLY A CA 1
ATOM 1907 C C . GLY A 1 258 ? -2.114 8.259 -12.234 1.00 91.00 258 GLY A C 1
ATOM 1908 O O . GLY A 1 258 ? -1.328 8.986 -11.625 1.00 91.00 258 GLY A O 1
ATOM 1909 N N . GLU A 1 259 ? -1.758 7.077 -12.743 1.00 94.12 259 GLU A N 1
ATOM 1910 C CA . GLU A 1 259 ? -0.392 6.564 -12.699 1.00 94.12 259 GLU A CA 1
ATOM 1911 C C . GLU A 1 259 ? 0.329 6.663 -14.041 1.00 94.12 259 GLU A C 1
ATOM 1913 O O . GLU A 1 259 ? -0.277 6.650 -15.117 1.00 94.12 259 GLU A O 1
ATOM 1918 N N . VAL A 1 260 ? 1.651 6.765 -13.957 1.00 95.06 260 VAL A N 1
ATOM 1919 C CA . VAL A 1 260 ? 2.571 6.874 -15.090 1.00 95.06 260 VAL A CA 1
ATOM 1920 C C . VAL A 1 260 ? 3.836 6.048 -14.826 1.00 95.06 260 VAL A C 1
ATOM 1922 O O . VAL A 1 260 ? 4.165 5.809 -13.660 1.00 95.06 260 VAL A O 1
ATOM 1925 N N . PRO A 1 261 ? 4.554 5.594 -15.872 1.00 95.12 261 PRO A N 1
ATOM 1926 C CA . PRO A 1 261 ? 5.767 4.825 -15.683 1.00 95.12 261 PRO A CA 1
ATOM 1927 C C . PRO A 1 261 ? 6.936 5.733 -15.308 1.00 95.12 261 PRO A C 1
ATOM 1929 O O . PRO A 1 261 ? 7.238 6.710 -15.998 1.00 95.12 261 PRO A O 1
ATOM 1932 N N . VAL A 1 262 ? 7.619 5.375 -14.228 1.00 92.62 262 VAL A N 1
ATOM 1933 C CA . VAL A 1 262 ? 8.775 6.093 -13.691 1.00 92.62 262 VAL A CA 1
ATOM 1934 C C . VAL A 1 262 ? 9.814 5.062 -13.304 1.00 92.62 262 VAL A C 1
ATOM 1936 O O . VAL A 1 262 ? 9.525 4.180 -12.501 1.00 92.62 262 VAL A O 1
ATOM 1939 N N . ASP A 1 263 ? 10.996 5.116 -13.914 1.00 91.75 263 ASP A N 1
ATOM 1940 C CA . ASP A 1 263 ? 12.010 4.061 -13.800 1.00 91.75 263 ASP A CA 1
ATOM 1941 C C . ASP A 1 263 ? 11.399 2.657 -14.003 1.00 91.75 263 ASP A C 1
ATOM 1943 O O . ASP A 1 263 ? 11.671 1.711 -13.273 1.00 91.75 263 ASP A O 1
ATOM 1947 N N . GLY A 1 264 ? 10.497 2.523 -14.980 1.00 92.25 264 GLY A N 1
ATOM 1948 C CA . GLY A 1 264 ? 9.864 1.253 -15.341 1.00 92.25 264 GLY A CA 1
ATOM 1949 C C . GLY A 1 264 ? 8.774 0.733 -14.398 1.00 92.25 264 GLY A C 1
ATOM 1950 O O . GLY A 1 264 ? 8.132 -0.253 -14.752 1.00 92.25 264 GLY A O 1
ATOM 1951 N N . ARG A 1 265 ? 8.499 1.376 -13.260 1.00 94.25 265 ARG A N 1
ATOM 1952 C CA . ARG A 1 265 ? 7.374 1.031 -12.367 1.00 94.25 265 ARG A CA 1
ATOM 1953 C C . ARG A 1 265 ? 6.214 2.006 -12.531 1.00 94.25 265 ARG A C 1
ATOM 1955 O O . ARG A 1 265 ? 6.424 3.164 -12.879 1.00 94.25 265 ARG A O 1
ATOM 1962 N N . CYS A 1 266 ? 5.001 1.546 -12.251 1.00 95.12 266 CYS A N 1
ATOM 1963 C CA . CYS A 1 266 ? 3.827 2.412 -12.214 1.00 95.12 266 CYS A CA 1
ATOM 1964 C C . CYS A 1 266 ? 3.704 3.103 -10.862 1.00 95.12 266 CYS A C 1
ATOM 1966 O O . CYS A 1 266 ? 3.890 2.474 -9.819 1.00 95.12 266 CYS A O 1
ATOM 1968 N N . MET A 1 267 ? 3.462 4.410 -10.901 1.00 92.12 267 MET A N 1
ATOM 1969 C CA . MET A 1 267 ? 3.251 5.219 -9.709 1.00 92.12 267 MET A CA 1
ATOM 1970 C C . MET A 1 267 ? 2.395 6.444 -9.996 1.00 92.12 267 MET A C 1
ATOM 1972 O O . MET A 1 267 ? 2.364 6.961 -11.114 1.00 92.12 267 MET A O 1
ATOM 1976 N N . SER A 1 268 ? 1.723 6.927 -8.954 1.00 90.81 268 SER A N 1
ATOM 1977 C CA . SER A 1 268 ? 0.915 8.144 -8.994 1.00 90.81 268 SER A CA 1
ATOM 1978 C C . SER A 1 268 ? 1.708 9.345 -9.507 1.00 90.81 268 SER A C 1
ATOM 1980 O O . SER A 1 268 ? 2.734 9.721 -8.938 1.00 90.81 268 SER A O 1
ATOM 1982 N N . VAL A 1 269 ? 1.164 10.028 -10.516 1.00 88.25 269 VAL A N 1
ATOM 1983 C CA . VAL A 1 269 ? 1.738 11.269 -11.064 1.00 88.25 269 VAL A CA 1
ATOM 1984 C C . VAL A 1 269 ? 1.838 12.383 -10.015 1.00 88.25 269 VAL A C 1
ATOM 1986 O O . VAL A 1 269 ? 2.660 13.281 -10.130 1.00 88.25 269 VAL A O 1
ATOM 1989 N N . LYS A 1 270 ? 1.035 12.319 -8.944 1.00 87.12 270 LYS A N 1
ATOM 1990 C CA . LYS A 1 270 ? 1.117 13.282 -7.835 1.00 87.12 270 LYS A CA 1
ATOM 1991 C C . LYS A 1 270 ? 2.400 13.128 -7.014 1.00 87.12 270 LYS A C 1
ATOM 1993 O O . LYS A 1 270 ? 2.793 14.073 -6.339 1.00 87.12 270 LYS A O 1
ATOM 1998 N N . LEU A 1 271 ? 3.007 11.941 -7.036 1.00 84.56 271 LEU A N 1
ATOM 1999 C CA . LEU A 1 271 ? 4.253 11.638 -6.333 1.00 84.56 271 LEU A CA 1
ATOM 2000 C C . LEU A 1 271 ? 5.485 11.838 -7.223 1.00 84.56 271 LEU A C 1
ATOM 2002 O O . LEU A 1 271 ? 6.584 11.960 -6.691 1.00 84.56 271 LEU A O 1
ATOM 2006 N N . GLU A 1 272 ? 5.307 11.907 -8.547 1.00 81.44 272 GLU A N 1
ATOM 2007 C CA . GLU A 1 272 ? 6.386 12.154 -9.503 1.00 81.44 272 GLU A CA 1
ATOM 2008 C C . GLU A 1 272 ? 6.174 13.479 -10.256 1.00 81.44 272 GLU A C 1
ATOM 2010 O O . GLU A 1 272 ? 5.553 13.500 -11.323 1.00 81.44 272 GLU A O 1
ATOM 2015 N N . PRO A 1 273 ? 6.712 14.601 -9.744 1.00 78.62 273 PRO A N 1
ATOM 2016 C CA . PRO A 1 273 ? 6.543 15.906 -10.376 1.00 78.62 273 PRO A CA 1
ATOM 2017 C C . PRO A 1 273 ? 7.290 16.041 -11.713 1.00 78.62 273 PRO A C 1
ATOM 2019 O O . PRO A 1 273 ? 7.065 17.015 -12.428 1.00 78.62 273 PRO A O 1
ATOM 2022 N N . LYS A 1 274 ? 8.190 15.110 -12.065 1.00 85.00 274 LYS A N 1
ATOM 2023 C CA . LYS A 1 274 ? 9.008 15.209 -13.286 1.00 85.00 274 LYS A CA 1
ATOM 2024 C C . LYS A 1 274 ? 8.341 14.618 -14.515 1.00 85.00 274 LYS A C 1
ATOM 2026 O O . LYS A 1 274 ? 8.838 14.831 -15.617 1.00 85.00 274 LYS A O 1
ATOM 2031 N N . CYS A 1 275 ? 7.247 13.883 -14.364 1.00 90.00 275 CYS A N 1
ATOM 2032 C CA . CYS A 1 275 ? 6.464 13.431 -15.501 1.00 90.00 275 CYS A CA 1
ATOM 2033 C C . CYS A 1 275 ? 5.413 14.486 -15.847 1.00 90.00 275 CYS A C 1
ATOM 2035 O O . CYS A 1 275 ? 4.553 14.802 -15.030 1.00 90.00 275 CYS A O 1
ATOM 2037 N N . ASN A 1 276 ? 5.437 14.991 -17.081 1.00 90.81 276 ASN A N 1
ATOM 2038 C CA . ASN A 1 276 ? 4.293 15.697 -17.643 1.00 90.81 276 ASN A CA 1
ATOM 2039 C C . ASN A 1 276 ? 3.357 14.655 -18.286 1.00 90.81 276 ASN A C 1
ATOM 2041 O O . ASN A 1 276 ? 3.702 14.109 -19.343 1.00 90.81 276 ASN A O 1
ATOM 2045 N N . PRO A 1 277 ? 2.216 14.312 -17.663 1.00 88.69 277 PRO A N 1
ATOM 2046 C CA . PRO A 1 277 ? 1.371 13.215 -18.122 1.00 88.69 277 PRO A CA 1
ATOM 2047 C C . PRO A 1 277 ? 0.699 13.538 -19.461 1.00 88.69 277 PRO A C 1
ATOM 2049 O O . PRO A 1 277 ? 0.255 14.659 -19.710 1.00 88.69 277 PRO A O 1
ATOM 2052 N N . HIS A 1 278 ? 0.569 12.533 -20.328 1.00 85.81 278 HIS A N 1
ATOM 2053 C CA . HIS A 1 278 ? -0.163 12.691 -21.583 1.00 85.81 278 HIS A CA 1
ATOM 2054 C C . HIS A 1 278 ? -1.685 12.795 -21.332 1.00 85.81 278 HIS A C 1
ATOM 2056 O O . HIS A 1 278 ? -2.217 12.032 -20.520 1.00 85.81 278 HIS A O 1
ATOM 2062 N N . PRO A 1 279 ? -2.440 13.626 -22.087 1.00 73.94 279 PRO A N 1
ATOM 2063 C CA . PRO A 1 279 ? -3.891 13.803 -21.902 1.00 73.94 279 PRO A CA 1
ATOM 2064 C C . PRO A 1 279 ? -4.737 12.525 -22.032 1.00 73.94 279 PRO A C 1
ATOM 2066 O O . PRO A 1 279 ? -5.889 12.494 -21.611 1.00 73.94 279 PRO A O 1
ATOM 2069 N N . ARG A 1 280 ? -4.185 11.469 -22.646 1.00 62.03 280 ARG A N 1
ATOM 2070 C CA . ARG A 1 280 ? -4.832 10.158 -22.850 1.00 62.03 280 ARG A CA 1
ATOM 2071 C C . ARG A 1 280 ? -4.150 8.998 -22.103 1.00 62.03 280 ARG A C 1
ATOM 2073 O O . ARG A 1 280 ? -4.008 7.917 -22.666 1.00 62.03 280 ARG A O 1
ATOM 2080 N N . ALA A 1 281 ? -3.823 9.256 -20.833 1.00 77.00 281 ALA A N 1
ATOM 2081 C CA . ALA A 1 281 ? -3.647 8.303 -19.728 1.00 77.00 281 ALA A CA 1
ATOM 2082 C C . ALA A 1 281 ? -2.490 7.282 -19.799 1.00 77.00 281 ALA A C 1
ATOM 2084 O O . ALA A 1 281 ? -2.191 6.692 -20.837 1.00 77.00 281 ALA A O 1
ATOM 2085 N N . GLY A 1 282 ? -1.888 7.035 -18.628 1.00 91.62 282 GLY A N 1
ATOM 2086 C CA . GLY A 1 282 ? -0.967 5.927 -18.367 1.00 91.62 282 GLY A CA 1
ATOM 2087 C C . GLY A 1 282 ? 0.474 6.122 -18.836 1.00 91.62 282 GLY A C 1
ATOM 2088 O O . GLY A 1 282 ? 1.264 5.205 -18.669 1.00 91.62 282 GLY A O 1
ATOM 2089 N N . VAL A 1 283 ? 0.822 7.261 -19.445 1.00 94.50 283 VAL A N 1
ATOM 2090 C CA . VAL A 1 283 ? 2.161 7.555 -19.993 1.00 94.50 283 VAL A CA 1
ATOM 2091 C C . VAL A 1 283 ? 2.570 9.005 -19.735 1.00 94.50 283 VAL A C 1
ATOM 2093 O O . VAL A 1 283 ? 1.720 9.894 -19.624 1.00 94.50 283 VAL A O 1
ATOM 2096 N N . CYS A 1 284 ? 3.875 9.252 -19.718 1.00 92.94 284 CYS A N 1
ATOM 2097 C CA . CYS A 1 284 ? 4.472 10.582 -19.758 1.00 92.94 284 CYS A CA 1
ATOM 2098 C C . CYS A 1 284 ? 4.565 11.080 -21.208 1.00 92.94 284 CYS A C 1
ATOM 2100 O O . CYS A 1 284 ? 5.041 10.364 -22.087 1.00 92.94 284 CYS A O 1
ATOM 2102 N N . ALA A 1 285 ? 4.117 12.313 -21.461 1.00 91.56 285 ALA A N 1
ATOM 2103 C CA . ALA A 1 285 ? 4.313 13.001 -22.739 1.00 91.56 285 ALA A CA 1
ATOM 2104 C C . ALA A 1 285 ? 5.715 13.616 -22.837 1.00 91.56 285 ALA A C 1
ATOM 2106 O O . ALA A 1 285 ? 6.319 13.635 -23.906 1.00 91.56 285 ALA A O 1
ATOM 2107 N N . SER A 1 286 ? 6.225 14.117 -21.714 1.00 91.06 286 SER A N 1
ATOM 2108 C CA . SER A 1 286 ? 7.581 14.640 -21.581 1.00 91.06 286 SER A CA 1
ATOM 2109 C C . SER A 1 286 ? 8.069 14.465 -20.146 1.00 91.06 286 SER A C 1
ATOM 2111 O O . SER A 1 286 ? 7.265 14.290 -19.225 1.00 91.06 286 SER A O 1
ATOM 2113 N N . CYS A 1 287 ? 9.383 14.536 -19.961 1.00 91.19 287 CYS A N 1
ATOM 2114 C CA . CYS A 1 287 ? 10.017 14.519 -18.648 1.00 91.19 287 CYS A CA 1
ATOM 2115 C C . CYS A 1 287 ? 10.631 15.888 -18.350 1.00 91.19 287 CYS A C 1
ATOM 2117 O O . CYS A 1 287 ? 10.970 16.631 -19.269 1.00 91.19 287 CYS A O 1
ATOM 2119 N N . MET A 1 288 ? 10.755 16.236 -17.075 1.00 87.19 288 MET A N 1
ATOM 2120 C CA . MET A 1 288 ? 11.443 17.443 -16.626 1.00 87.19 288 MET A CA 1
ATOM 2121 C C . MET A 1 288 ? 12.811 17.074 -16.059 1.00 87.19 288 MET A C 1
ATOM 2123 O O . MET A 1 288 ? 12.937 16.117 -15.293 1.00 87.19 288 MET A O 1
ATOM 2127 N N . ASN A 1 289 ? 13.832 17.855 -16.413 1.00 75.94 289 ASN A N 1
ATOM 2128 C CA . ASN A 1 289 ? 15.159 17.724 -15.826 1.00 75.94 289 ASN A CA 1
ATOM 2129 C C . ASN A 1 289 ? 15.191 18.463 -14.472 1.00 75.94 289 ASN A C 1
ATOM 2131 O O . ASN A 1 289 ? 14.803 19.627 -14.385 1.00 75.94 289 ASN A O 1
ATOM 2135 N N . GLY A 1 290 ? 15.596 17.769 -13.405 1.00 64.12 290 GLY A N 1
ATOM 2136 C CA . GLY A 1 290 ? 15.491 18.240 -12.017 1.00 64.12 290 GLY A CA 1
ATOM 2137 C C . GLY A 1 290 ? 16.784 18.805 -11.420 1.00 64.12 290 GLY A C 1
ATOM 2138 O O . GLY A 1 290 ? 16.896 18.863 -10.196 1.00 64.12 290 GLY A O 1
ATOM 2139 N N . GLY A 1 291 ? 17.773 19.167 -12.243 1.00 62.06 291 GLY A N 1
ATOM 2140 C CA . GLY A 1 291 ? 19.101 19.603 -11.790 1.00 62.06 291 GLY A CA 1
ATOM 2141 C C . GLY A 1 291 ? 20.104 18.450 -11.623 1.00 62.06 291 GLY A C 1
ATOM 2142 O O . GLY A 1 291 ? 19.847 17.323 -12.037 1.00 62.06 291 GLY A O 1
ATOM 2143 N N . SER A 1 292 ? 21.259 18.728 -11.006 1.00 56.44 292 SER A N 1
ATOM 2144 C CA . SER A 1 292 ? 22.511 17.941 -11.086 1.00 56.44 292 SER A CA 1
ATOM 2145 C C . SER A 1 292 ? 22.504 16.493 -10.557 1.00 56.44 292 SER A C 1
ATOM 2147 O O . SER A 1 292 ? 23.483 15.795 -10.779 1.00 56.44 292 SER A O 1
ATOM 2149 N N . ASN A 1 293 ? 21.436 16.020 -9.903 1.00 58.22 293 ASN A N 1
ATOM 2150 C CA . ASN A 1 293 ? 21.290 14.621 -9.444 1.00 58.22 293 ASN A CA 1
ATOM 2151 C C . ASN A 1 293 ? 20.072 13.904 -10.061 1.00 58.22 293 ASN A C 1
ATOM 2153 O O . ASN A 1 293 ? 19.697 12.809 -9.636 1.00 58.22 293 ASN A O 1
ATOM 2157 N N . TYR A 1 294 ? 19.396 14.545 -11.016 1.00 67.88 294 TYR A N 1
ATOM 2158 C CA . TYR A 1 294 ? 18.105 14.100 -11.532 1.00 67.88 294 TYR A CA 1
ATOM 2159 C C . TYR A 1 294 ? 18.026 14.252 -13.048 1.00 67.88 294 TYR A C 1
ATOM 2161 O O . TYR A 1 294 ? 17.045 14.781 -13.580 1.00 67.88 294 TYR A O 1
ATOM 2169 N N . GLU A 1 295 ? 19.053 13.740 -13.725 1.00 87.75 295 GLU A N 1
ATOM 2170 C CA . GLU A 1 295 ? 19.124 13.607 -15.178 1.00 87.75 295 GLU A CA 1
ATOM 2171 C C . GLU A 1 295 ? 18.082 12.588 -15.650 1.00 87.75 295 GLU A C 1
ATOM 2173 O O . GLU A 1 295 ? 18.323 11.385 -15.746 1.00 87.75 295 GLU A O 1
ATOM 2178 N N . THR A 1 296 ? 16.866 13.086 -15.866 1.00 91.31 296 THR A N 1
ATOM 2179 C CA . THR A 1 296 ? 15.701 12.280 -16.233 1.00 91.31 296 THR A CA 1
ATOM 2180 C C . THR A 1 296 ? 15.467 12.385 -17.730 1.00 91.31 296 THR A C 1
ATOM 2182 O O . THR A 1 296 ? 15.551 13.479 -18.280 1.00 91.31 296 THR A O 1
ATOM 2185 N N . PHE A 1 297 ? 15.141 11.277 -18.386 1.00 92.69 297 PHE A N 1
ATOM 2186 C CA . PHE A 1 297 ? 14.851 11.243 -19.815 1.00 92.69 297 PHE A CA 1
ATOM 2187 C C . PHE A 1 297 ? 13.588 10.444 -20.128 1.00 92.69 297 PHE A C 1
ATOM 2189 O O . PHE A 1 297 ? 13.205 9.533 -19.390 1.00 92.69 297 PHE A O 1
ATOM 2196 N N . LEU A 1 298 ? 12.937 10.791 -21.240 1.00 92.56 298 LEU A N 1
ATOM 2197 C CA . LEU A 1 298 ? 11.780 10.056 -21.743 1.00 92.56 298 LEU A CA 1
ATOM 2198 C C . LEU A 1 298 ? 12.229 8.813 -22.522 1.00 92.56 298 LEU A C 1
ATOM 2200 O O . LEU A 1 298 ? 13.009 8.907 -23.470 1.00 92.56 298 LEU A O 1
ATOM 2204 N N . PHE A 1 299 ? 11.687 7.651 -22.167 1.00 92.56 299 PHE A N 1
ATOM 2205 C CA . PHE A 1 299 ? 11.875 6.407 -22.909 1.00 92.56 299 PHE A CA 1
ATOM 2206 C C . PHE A 1 299 ? 10.623 5.538 -22.796 1.00 92.56 299 PHE A C 1
ATOM 2208 O O . PHE A 1 299 ? 10.059 5.421 -21.716 1.00 92.56 299 PHE A O 1
ATOM 2215 N N . ASN A 1 300 ? 10.156 4.940 -23.898 1.00 90.75 300 ASN A N 1
ATOM 2216 C CA . ASN A 1 300 ? 8.981 4.053 -23.907 1.00 90.75 300 ASN A CA 1
ATOM 2217 C C . ASN A 1 300 ? 7.773 4.587 -23.100 1.00 90.75 300 ASN A C 1
ATOM 2219 O O . ASN A 1 300 ? 7.139 3.840 -22.367 1.00 90.75 300 ASN A O 1
ATOM 2223 N N . GLY A 1 301 ? 7.459 5.883 -23.206 1.00 90.25 301 GLY A N 1
ATOM 2224 C CA . GLY A 1 301 ? 6.308 6.483 -22.516 1.00 90.25 301 GLY A CA 1
ATOM 2225 C C . GLY A 1 301 ? 6.471 6.686 -21.003 1.00 90.25 301 GLY A C 1
ATOM 2226 O O . GLY A 1 301 ? 5.500 7.057 -20.347 1.00 90.25 301 GLY A O 1
ATOM 2227 N N . GLY A 1 302 ? 7.666 6.476 -20.448 1.00 93.19 302 GLY A N 1
ATOM 2228 C CA . GLY A 1 302 ? 7.988 6.710 -19.040 1.00 93.19 302 GLY A CA 1
ATOM 2229 C C . GLY A 1 302 ? 9.201 7.615 -18.842 1.00 93.19 302 GLY A C 1
ATOM 2230 O O . GLY A 1 302 ? 10.001 7.814 -19.758 1.00 93.19 302 GLY A O 1
ATOM 2231 N N . CYS A 1 303 ? 9.340 8.148 -17.629 1.00 93.62 303 CYS A N 1
ATOM 2232 C CA . CYS A 1 303 ? 10.490 8.957 -17.232 1.00 93.62 303 CYS A CA 1
ATOM 2233 C C . CYS A 1 303 ? 11.508 8.118 -16.457 1.00 93.62 303 CYS A C 1
ATOM 2235 O O . CYS A 1 303 ? 11.165 7.498 -15.455 1.00 93.62 303 CYS A O 1
ATOM 2237 N N . TYR A 1 304 ? 12.758 8.107 -16.911 1.00 93.06 304 TYR A N 1
ATOM 2238 C CA . TYR A 1 304 ? 13.838 7.303 -16.333 1.00 93.06 304 TYR A CA 1
ATOM 2239 C C . TYR A 1 304 ? 14.955 8.209 -15.843 1.00 93.06 304 TYR A C 1
ATOM 2241 O O . TYR A 1 304 ? 15.367 9.112 -16.564 1.00 93.06 304 TYR A O 1
ATOM 2249 N N . ASN A 1 305 ? 15.460 7.971 -14.637 1.00 91.69 305 ASN A N 1
ATOM 2250 C CA . ASN A 1 305 ? 16.604 8.690 -14.090 1.00 91.69 305 ASN A CA 1
ATOM 2251 C C . ASN A 1 305 ? 17.900 7.963 -14.476 1.00 91.69 305 ASN A C 1
ATOM 2253 O O . ASN A 1 305 ? 18.073 6.792 -14.157 1.00 91.69 305 ASN A O 1
ATOM 2257 N N . MET A 1 306 ? 18.837 8.653 -15.126 1.00 91.31 306 MET A N 1
ATOM 2258 C CA . MET A 1 306 ? 20.114 8.083 -15.574 1.00 91.31 306 MET A CA 1
ATOM 2259 C C . MET A 1 306 ? 20.984 7.541 -14.428 1.00 91.31 306 MET A C 1
ATOM 2261 O O . MET A 1 306 ? 21.838 6.690 -14.649 1.00 91.31 306 MET A O 1
ATOM 2265 N N . HIS A 1 307 ? 20.747 7.980 -13.192 1.00 89.44 307 HIS A N 1
ATOM 2266 C CA . HIS A 1 307 ? 21.420 7.464 -11.999 1.00 89.44 307 HIS A CA 1
ATOM 2267 C C . HIS A 1 307 ? 20.656 6.320 -11.314 1.00 89.44 307 HIS A C 1
ATOM 2269 O O . HIS A 1 307 ? 21.137 5.770 -10.324 1.00 89.44 307 HIS A O 1
ATOM 2275 N N . SER A 1 308 ? 19.466 5.953 -11.804 1.00 89.69 308 SER A N 1
ATOM 2276 C CA . SER A 1 308 ? 18.713 4.809 -11.290 1.00 89.69 308 SER A CA 1
ATOM 2277 C C . SER A 1 308 ? 19.256 3.489 -11.837 1.00 89.69 308 SER A C 1
ATOM 2279 O O . SER A 1 308 ? 19.983 3.436 -12.836 1.00 89.69 308 SER A O 1
ATOM 2281 N N . TYR A 1 309 ? 18.861 2.391 -11.188 1.00 88.06 309 TYR A N 1
ATOM 2282 C CA . TYR A 1 309 ? 19.246 1.042 -11.595 1.00 88.06 309 TYR A CA 1
ATOM 2283 C C . TYR A 1 309 ? 18.864 0.734 -13.047 1.00 88.06 309 TYR A C 1
ATOM 2285 O O . TYR A 1 309 ? 19.644 0.111 -13.753 1.00 88.06 309 TYR A O 1
ATOM 2293 N N . ILE A 1 310 ? 17.700 1.203 -13.508 1.00 89.69 310 ILE A N 1
ATOM 2294 C CA . ILE A 1 310 ? 17.220 0.947 -14.872 1.00 89.69 310 ILE A CA 1
ATOM 2295 C C . ILE A 1 310 ? 17.691 2.039 -15.830 1.00 89.69 310 ILE A C 1
ATOM 2297 O O . ILE A 1 310 ? 18.179 1.723 -16.912 1.00 89.69 310 ILE A O 1
ATOM 2301 N N . GLY A 1 311 ? 17.582 3.317 -15.459 1.00 91.31 311 GLY A N 1
ATOM 2302 C CA . GLY A 1 311 ? 17.906 4.410 -16.376 1.00 91.31 311 GLY A CA 1
ATOM 2303 C C . GLY A 1 311 ? 19.383 4.444 -16.775 1.00 91.31 311 GLY A C 1
ATOM 2304 O O . GLY A 1 311 ? 19.672 4.675 -17.949 1.00 91.31 311 GLY A O 1
ATOM 2305 N N . SER A 1 312 ? 20.297 4.089 -15.863 1.00 89.75 312 SER A N 1
ATOM 2306 C CA . SER A 1 312 ? 21.737 3.939 -16.160 1.00 89.75 312 SER A CA 1
ATOM 2307 C C . SER A 1 312 ? 22.047 2.868 -17.214 1.00 89.75 312 SER A C 1
ATOM 2309 O O . SER A 1 312 ? 23.079 2.919 -17.882 1.00 89.75 312 SER A O 1
ATOM 2311 N N . GLN A 1 313 ? 21.154 1.892 -17.396 1.00 89.19 313 GLN A N 1
ATOM 2312 C CA . GLN A 1 313 ? 21.305 0.836 -18.404 1.00 89.19 313 GLN A CA 1
ATOM 2313 C C . GLN A 1 313 ? 20.797 1.264 -19.778 1.00 89.19 313 GLN A C 1
ATOM 2315 O O . GLN A 1 313 ? 21.060 0.587 -20.768 1.00 89.19 313 GLN A O 1
ATOM 2320 N N . ILE A 1 314 ? 20.054 2.368 -19.846 1.00 91.56 314 ILE A N 1
ATOM 2321 C CA . ILE A 1 314 ? 19.386 2.823 -21.064 1.00 91.56 314 ILE A CA 1
ATOM 2322 C C . ILE A 1 314 ? 20.121 4.026 -21.661 1.00 91.56 314 ILE A C 1
ATOM 2324 O O . ILE A 1 314 ? 20.333 4.080 -22.875 1.00 91.56 314 ILE A O 1
ATOM 2328 N N . CYS A 1 315 ? 20.529 4.972 -20.816 1.00 91.81 315 CYS A N 1
ATOM 2329 C CA . CYS A 1 315 ? 21.138 6.230 -21.225 1.00 91.81 315 CYS A CA 1
ATOM 2330 C C . CYS A 1 315 ? 22.440 6.498 -20.461 1.00 91.81 315 CYS A C 1
ATOM 2332 O O . CYS A 1 315 ? 22.537 6.185 -19.279 1.00 91.81 315 CYS A O 1
ATOM 2334 N N . THR A 1 316 ? 23.426 7.098 -21.130 1.00 91.06 316 THR A N 1
ATOM 2335 C CA . THR A 1 316 ? 24.710 7.516 -20.536 1.00 91.06 316 THR A CA 1
ATOM 2336 C C . THR A 1 316 ? 24.928 9.028 -20.560 1.00 91.06 316 THR A C 1
ATOM 2338 O O . THR A 1 316 ? 25.887 9.509 -19.955 1.00 91.06 316 THR A O 1
ATOM 2341 N N . LYS A 1 317 ? 24.053 9.788 -21.236 1.00 91.19 317 LYS A N 1
ATOM 2342 C CA . LYS A 1 317 ? 24.054 11.255 -21.216 1.00 91.19 317 LYS A CA 1
ATOM 2343 C C . LYS A 1 317 ? 22.671 11.820 -21.539 1.00 91.19 317 LYS A C 1
ATOM 2345 O O . LYS A 1 317 ? 22.116 11.499 -22.590 1.00 91.19 317 LYS A O 1
ATOM 2350 N N . VAL A 1 318 ? 22.160 12.702 -20.683 1.00 91.25 318 VAL A N 1
ATOM 2351 C CA . VAL A 1 318 ? 20.883 13.413 -20.869 1.00 91.25 318 VAL A CA 1
ATOM 2352 C C . VAL A 1 318 ? 21.138 14.871 -21.255 1.00 91.25 318 VAL A C 1
ATOM 2354 O O . VAL A 1 318 ? 22.077 15.496 -20.764 1.00 91.25 318 VAL A O 1
ATOM 2357 N N . ASP A 1 319 ? 20.322 15.417 -22.153 1.00 88.25 319 ASP A N 1
ATOM 2358 C CA . ASP A 1 319 ? 20.404 16.811 -22.585 1.00 88.25 319 ASP A CA 1
ATOM 2359 C C . ASP A 1 319 ? 19.562 17.771 -21.712 1.00 88.25 319 ASP A C 1
ATOM 2361 O O . ASP A 1 319 ? 18.867 17.391 -20.763 1.00 88.25 319 ASP A O 1
ATOM 2365 N N . ALA A 1 320 ? 19.610 19.064 -22.042 1.00 85.56 320 ALA A N 1
ATOM 2366 C CA . ALA A 1 320 ? 18.847 20.091 -21.332 1.00 85.56 320 ALA A CA 1
ATOM 2367 C C . ALA A 1 320 ? 17.316 19.950 -21.489 1.00 85.56 320 ALA A C 1
ATOM 2369 O O . ALA A 1 320 ? 16.572 20.519 -20.692 1.00 85.56 320 ALA A O 1
ATOM 2370 N N . ASN A 1 321 ? 16.844 19.186 -22.479 1.00 85.25 321 ASN A N 1
ATOM 2371 C CA . ASN A 1 321 ? 15.429 18.973 -22.784 1.00 85.25 321 ASN A CA 1
ATOM 2372 C C . ASN A 1 321 ? 14.884 17.660 -22.201 1.00 85.25 321 ASN A C 1
ATOM 2374 O O . ASN A 1 321 ? 13.788 17.244 -22.581 1.00 85.25 321 ASN A O 1
ATOM 2378 N N . ALA A 1 322 ? 15.629 17.002 -21.302 1.00 88.00 322 ALA A N 1
ATOM 2379 C CA . ALA A 1 322 ? 15.270 15.694 -20.751 1.00 88.00 322 ALA A CA 1
ATOM 2380 C C . ALA A 1 322 ? 15.124 14.612 -21.843 1.00 88.00 322 ALA A C 1
ATOM 2382 O O . ALA A 1 322 ? 14.231 13.759 -21.803 1.00 88.00 322 ALA A O 1
ATOM 2383 N N . GLN A 1 323 ? 16.010 14.651 -22.840 1.00 89.81 323 GLN A N 1
ATOM 2384 C CA . GLN A 1 323 ? 16.174 13.613 -23.851 1.00 89.81 323 GLN A CA 1
ATOM 2385 C C . GLN A 1 323 ? 17.521 12.921 -23.673 1.00 89.81 323 GLN A C 1
ATOM 2387 O O . GLN A 1 323 ? 18.497 13.519 -23.226 1.00 89.81 323 GLN A O 1
ATOM 2392 N N . CYS A 1 324 ? 17.585 11.640 -24.024 1.00 91.00 324 CYS A N 1
ATOM 2393 C CA . CYS A 1 324 ? 18.854 10.931 -24.007 1.00 91.00 324 CYS A CA 1
ATOM 2394 C C . CYS A 1 324 ? 19.669 11.268 -25.267 1.00 91.00 324 CYS A C 1
ATOM 2396 O O . CYS A 1 324 ? 19.265 10.941 -26.386 1.00 91.00 324 CYS A O 1
ATOM 2398 N N . ASP A 1 325 ? 20.825 11.895 -25.062 1.00 90.50 325 ASP A N 1
ATOM 2399 C CA . ASP A 1 325 ? 21.801 12.272 -26.092 1.00 90.50 325 ASP A CA 1
ATOM 2400 C C . ASP A 1 325 ? 22.705 11.077 -26.452 1.00 90.50 325 ASP A C 1
ATOM 2402 O O . ASP A 1 325 ? 23.042 10.853 -27.615 1.00 90.50 325 ASP A O 1
ATOM 2406 N N . ALA A 1 326 ? 23.036 10.237 -25.461 1.00 90.88 326 ALA A N 1
ATOM 2407 C CA . ALA A 1 326 ? 23.859 9.040 -25.644 1.00 90.88 326 ALA A CA 1
ATOM 2408 C C . ALA A 1 326 ? 23.163 7.781 -25.106 1.00 90.88 326 ALA A C 1
ATOM 2410 O O . ALA A 1 326 ? 23.106 7.540 -23.902 1.00 90.88 326 ALA A O 1
ATOM 2411 N N . TRP A 1 327 ? 22.645 6.957 -26.018 1.00 90.62 327 TRP A N 1
ATOM 2412 C CA . TRP A 1 327 ? 22.009 5.679 -25.687 1.00 90.62 327 TRP A CA 1
ATOM 2413 C C . TRP A 1 327 ? 23.056 4.605 -25.410 1.00 90.62 327 TRP A C 1
ATOM 2415 O O . TRP A 1 327 ? 24.063 4.518 -26.116 1.00 90.62 327 TRP A O 1
ATOM 2425 N N . ASN A 1 328 ? 22.796 3.741 -24.431 1.00 87.69 328 ASN A N 1
ATOM 2426 C CA . ASN A 1 328 ? 23.698 2.648 -24.087 1.00 87.69 328 ASN A CA 1
ATOM 2427 C C . ASN A 1 328 ? 23.550 1.452 -25.052 1.00 87.69 328 ASN A C 1
ATOM 2429 O O . ASN A 1 328 ? 23.022 0.398 -24.701 1.00 87.69 328 ASN A O 1
ATOM 2433 N N . THR A 1 329 ? 23.989 1.624 -26.303 1.00 83.38 329 THR A N 1
ATOM 2434 C CA . THR A 1 329 ? 23.863 0.603 -27.361 1.00 83.38 329 THR A CA 1
ATOM 2435 C C . THR A 1 329 ? 25.009 -0.410 -27.396 1.00 83.38 329 THR A C 1
ATOM 2437 O O . THR A 1 329 ? 24.951 -1.366 -28.163 1.00 83.38 329 THR A O 1
ATOM 2440 N N . GLY A 1 330 ? 26.073 -0.200 -26.614 1.00 70.12 330 GLY A N 1
ATOM 2441 C CA . GLY A 1 330 ? 27.272 -1.050 -26.634 1.00 70.12 330 GLY A CA 1
ATOM 2442 C C . GLY A 1 330 ? 27.093 -2.408 -25.953 1.00 70.12 330 GLY A C 1
ATOM 2443 O O . GLY A 1 330 ? 27.885 -3.315 -26.178 1.00 70.12 330 GLY A O 1
ATOM 2444 N N . ASP A 1 331 ? 26.035 -2.553 -25.154 1.00 66.56 331 ASP A N 1
ATOM 2445 C CA . ASP A 1 331 ? 25.910 -3.614 -24.159 1.00 66.56 331 ASP A CA 1
ATOM 2446 C C . ASP A 1 331 ? 24.639 -4.481 -24.328 1.00 66.56 331 ASP A C 1
ATOM 2448 O O . ASP A 1 331 ? 24.135 -5.071 -23.375 1.00 66.56 331 ASP A O 1
ATOM 2452 N N . TYR A 1 332 ? 24.121 -4.562 -25.559 1.00 65.56 332 TYR A N 1
ATOM 2453 C CA . TYR A 1 332 ? 22.973 -5.369 -26.025 1.00 65.56 332 TYR A CA 1
ATOM 2454 C C . TYR A 1 332 ? 21.606 -5.131 -25.359 1.00 65.56 332 TYR A C 1
ATOM 2456 O O . TYR A 1 332 ? 20.616 -5.638 -25.872 1.00 65.56 332 TYR A O 1
ATOM 2464 N N . GLY A 1 333 ? 21.494 -4.346 -24.283 1.00 77.25 333 GLY A N 1
ATOM 2465 C CA . GLY A 1 333 ? 20.204 -4.032 -23.649 1.00 77.25 333 GLY A CA 1
ATOM 2466 C C . GLY A 1 333 ? 19.322 -3.076 -24.465 1.00 77.25 333 GLY A C 1
ATOM 2467 O O . GLY A 1 333 ? 18.101 -3.243 -24.510 1.00 77.25 333 GLY A O 1
ATOM 2468 N N . ILE A 1 334 ? 19.943 -2.109 -25.148 1.00 87.75 334 ILE A N 1
ATOM 2469 C CA . ILE A 1 334 ? 19.300 -1.138 -26.042 1.00 87.75 334 ILE A CA 1
ATOM 2470 C C . ILE A 1 334 ? 19.933 -1.238 -27.430 1.00 87.75 334 ILE A C 1
ATOM 2472 O O . ILE A 1 334 ? 21.147 -1.375 -27.555 1.00 87.75 334 ILE A O 1
ATOM 2476 N N . PHE A 1 335 ? 19.129 -1.133 -28.484 1.00 85.75 335 PHE A N 1
ATOM 2477 C CA . PHE A 1 335 ? 19.612 -1.105 -29.862 1.00 85.75 335 PHE A CA 1
ATOM 2478 C C . PHE A 1 335 ? 18.888 -0.045 -30.693 1.00 85.75 335 PHE A C 1
ATOM 2480 O O . PHE A 1 335 ? 17.832 0.458 -30.312 1.00 85.75 335 PHE A O 1
ATOM 2487 N N . LYS A 1 336 ? 19.480 0.295 -31.838 1.00 86.31 336 LYS A N 1
ATOM 2488 C CA . LYS A 1 336 ? 18.882 1.143 -32.872 1.00 86.31 336 LYS A CA 1
ATOM 2489 C C . LYS A 1 336 ? 18.832 0.356 -34.172 1.00 86.31 336 LYS A C 1
ATOM 2491 O O . LYS A 1 336 ? 19.771 -0.381 -34.479 1.00 86.31 336 LYS A O 1
ATOM 2496 N N . ILE A 1 337 ? 17.747 0.496 -34.923 1.00 84.50 337 ILE A N 1
ATOM 2497 C CA . ILE A 1 337 ? 17.626 -0.127 -36.244 1.00 84.50 337 ILE A CA 1
ATOM 2498 C C . ILE A 1 337 ? 18.396 0.739 -37.254 1.00 84.50 337 ILE A C 1
ATOM 2500 O O . ILE A 1 337 ? 18.367 1.964 -37.147 1.00 84.50 337 ILE A O 1
ATOM 2504 N N . PRO A 1 338 ? 19.100 0.160 -38.245 1.00 83.00 338 PRO A N 1
ATOM 2505 C CA . PRO A 1 338 ? 19.741 0.955 -39.288 1.00 83.00 338 PRO A CA 1
ATOM 2506 C C . PRO A 1 338 ? 18.747 1.919 -39.954 1.00 83.00 338 PRO A C 1
ATOM 2508 O O . PRO A 1 338 ? 17.684 1.499 -40.403 1.00 83.00 338 PRO A O 1
ATOM 2511 N N . ASN A 1 339 ? 19.118 3.199 -40.047 1.00 82.94 339 ASN A N 1
ATOM 2512 C CA . ASN A 1 339 ? 18.286 4.302 -40.558 1.00 82.94 339 ASN A CA 1
ATOM 2513 C C . ASN A 1 339 ? 17.089 4.714 -39.675 1.00 82.94 339 ASN A C 1
ATOM 2515 O O . ASN A 1 339 ? 16.313 5.576 -40.082 1.00 82.94 339 ASN A O 1
ATOM 2519 N N . ASP A 1 340 ? 16.972 4.167 -38.464 1.00 82.75 340 ASP A N 1
ATOM 2520 C CA . ASP A 1 340 ? 16.038 4.606 -37.431 1.00 82.75 340 ASP A CA 1
ATOM 2521 C C . ASP A 1 340 ? 16.826 5.024 -36.182 1.00 82.75 340 ASP A C 1
ATOM 2523 O O . ASP A 1 340 ? 17.524 4.233 -35.547 1.00 82.75 340 ASP A O 1
ATOM 2527 N N . ASN A 1 341 ? 16.729 6.301 -35.822 1.00 79.19 341 ASN A N 1
ATOM 2528 C CA . ASN A 1 341 ? 17.412 6.827 -34.643 1.00 79.19 341 ASN A CA 1
ATOM 2529 C C . ASN A 1 341 ? 16.669 6.511 -33.336 1.00 79.19 341 ASN A C 1
ATOM 2531 O O . ASN A 1 341 ? 17.181 6.845 -32.263 1.00 79.19 341 ASN A O 1
ATOM 2535 N N . THR A 1 342 ? 15.503 5.861 -33.417 1.00 86.31 342 THR A N 1
ATOM 2536 C CA . THR A 1 342 ? 14.698 5.462 -32.266 1.00 86.31 342 THR A CA 1
ATOM 2537 C C . THR A 1 342 ? 15.387 4.321 -31.510 1.00 86.31 342 THR A C 1
ATOM 2539 O O . THR A 1 342 ? 15.741 3.298 -32.102 1.00 86.31 342 THR A O 1
ATOM 2542 N N . PRO A 1 343 ? 15.615 4.469 -30.198 1.00 88.50 343 PRO A N 1
ATOM 2543 C CA . PRO A 1 343 ? 16.142 3.399 -29.365 1.00 88.50 343 PRO A CA 1
ATOM 2544 C C . PRO A 1 343 ? 15.044 2.391 -29.019 1.00 88.50 343 PRO A C 1
ATOM 2546 O O . PRO A 1 343 ? 13.914 2.752 -28.687 1.00 88.50 343 PRO A O 1
ATOM 2549 N N . TYR A 1 344 ? 15.409 1.118 -28.989 1.00 88.88 344 TYR A N 1
ATOM 2550 C CA . TYR A 1 344 ? 14.523 0.039 -28.585 1.00 88.88 344 TYR A CA 1
ATOM 2551 C C . TYR A 1 344 ? 15.204 -0.835 -27.542 1.00 88.88 344 TYR A C 1
ATOM 2553 O O . TYR A 1 344 ? 16.388 -1.146 -27.653 1.00 88.88 344 TYR A O 1
ATOM 2561 N N . ALA A 1 345 ? 14.447 -1.265 -26.531 1.00 88.50 345 ALA A N 1
ATOM 2562 C CA . ALA A 1 345 ? 14.891 -2.357 -25.675 1.00 88.50 345 ALA A CA 1
ATOM 2563 C C . ALA A 1 345 ? 15.023 -3.626 -26.521 1.00 88.50 345 ALA A C 1
ATOM 2565 O O . ALA A 1 345 ? 14.141 -3.912 -27.331 1.00 88.50 345 ALA A O 1
ATOM 2566 N N . CYS A 1 346 ? 16.082 -4.408 -26.321 1.00 86.50 346 CYS A N 1
ATOM 2567 C CA . CYS A 1 346 ? 16.313 -5.623 -27.108 1.00 86.50 346 CYS A CA 1
ATOM 2568 C C . CYS A 1 346 ? 15.213 -6.681 -26.944 1.00 86.50 346 CYS A C 1
ATOM 2570 O O . CYS A 1 346 ? 15.026 -7.523 -27.818 1.00 86.50 346 CYS A O 1
ATOM 2572 N N . SER A 1 347 ? 14.436 -6.589 -25.862 1.00 86.12 347 SER A N 1
ATOM 2573 C CA . SER A 1 347 ? 13.243 -7.399 -25.612 1.00 86.12 347 SER A CA 1
ATOM 2574 C C . SER A 1 347 ? 12.004 -6.984 -26.414 1.00 86.12 347 SER A C 1
ATOM 2576 O O . SER A 1 347 ? 10.976 -7.660 -26.349 1.00 86.12 347 SER A O 1
ATOM 2578 N N . ASN A 1 348 ? 12.066 -5.880 -27.167 1.00 86.19 348 ASN A N 1
ATOM 2579 C CA . ASN A 1 348 ? 10.921 -5.350 -27.894 1.00 86.19 348 ASN A CA 1
ATOM 2580 C C . ASN A 1 348 ? 10.638 -6.146 -29.178 1.00 86.19 348 ASN A C 1
ATOM 2582 O O . ASN A 1 348 ? 11.195 -5.894 -30.246 1.00 86.19 348 ASN A O 1
ATOM 2586 N N . THR A 1 349 ? 9.703 -7.083 -29.080 1.00 84.75 349 THR A N 1
ATOM 2587 C CA . THR A 1 349 ? 9.296 -7.970 -30.176 1.00 84.75 349 THR A CA 1
ATOM 2588 C C . THR A 1 349 ? 8.573 -7.264 -31.320 1.00 84.75 349 THR A C 1
ATOM 2590 O O . THR A 1 349 ? 8.595 -7.775 -32.437 1.00 84.75 349 THR A O 1
ATOM 2593 N N . SER A 1 350 ? 7.991 -6.074 -31.108 1.00 84.12 350 SER A N 1
ATOM 2594 C CA . SER A 1 350 ? 7.306 -5.336 -32.184 1.00 84.12 350 SER A CA 1
ATOM 2595 C C . SER A 1 350 ? 8.267 -4.801 -33.249 1.00 84.12 350 SER A C 1
ATOM 2597 O O . SER A 1 350 ? 7.829 -4.342 -34.299 1.00 84.12 350 SER A O 1
ATOM 2599 N N . VAL A 1 351 ? 9.569 -4.835 -32.966 1.00 86.19 351 VAL A N 1
ATOM 2600 C CA . VAL A 1 351 ? 10.647 -4.372 -33.844 1.00 86.19 351 VAL A CA 1
ATOM 2601 C C . VAL A 1 351 ? 11.713 -5.456 -34.062 1.00 86.19 351 VAL A C 1
ATOM 2603 O O . VAL A 1 351 ? 12.882 -5.156 -34.281 1.00 86.19 351 VAL A O 1
ATOM 2606 N N . ASN A 1 352 ? 11.304 -6.730 -34.011 1.00 84.75 352 ASN A N 1
ATOM 2607 C CA . ASN A 1 352 ? 12.166 -7.915 -34.147 1.00 84.75 352 ASN A CA 1
ATOM 2608 C C . ASN A 1 352 ? 13.178 -8.126 -33.005 1.00 84.75 352 ASN A C 1
ATOM 2610 O O . ASN A 1 352 ? 14.170 -8.833 -33.179 1.00 84.75 352 ASN A O 1
ATOM 2614 N N . GLY A 1 353 ? 12.933 -7.542 -31.830 1.00 84.31 353 GLY A N 1
ATOM 2615 C CA . GLY A 1 353 ? 13.657 -7.887 -30.608 1.00 84.31 353 GLY A CA 1
ATOM 2616 C C . GLY A 1 353 ? 13.359 -9.314 -30.132 1.00 84.31 353 GLY A C 1
ATOM 2617 O O . GLY A 1 353 ? 12.368 -9.935 -30.525 1.00 84.31 353 GLY A O 1
ATOM 2618 N N . ILE A 1 354 ? 14.221 -9.835 -29.261 1.00 83.38 354 ILE A N 1
ATOM 2619 C CA . ILE A 1 354 ? 14.160 -11.210 -28.752 1.00 83.38 354 ILE A CA 1
ATOM 2620 C C . ILE A 1 354 ? 13.474 -11.206 -27.376 1.00 83.38 354 ILE A C 1
ATOM 2622 O O . ILE A 1 354 ? 13.984 -10.561 -26.457 1.00 83.38 354 ILE A O 1
ATOM 2626 N N . PRO A 1 355 ? 12.359 -11.935 -27.170 1.00 79.88 355 PRO A N 1
ATOM 2627 C CA . PRO A 1 355 ? 11.748 -12.070 -25.847 1.00 79.88 355 PRO A CA 1
ATOM 2628 C C . PRO A 1 355 ? 12.767 -12.573 -24.820 1.00 79.88 355 PRO A C 1
ATOM 2630 O O . PRO A 1 355 ? 13.509 -13.510 -25.105 1.00 79.88 355 PRO A O 1
ATOM 2633 N N . GLY A 1 356 ? 12.811 -11.993 -23.620 1.00 72.00 356 GLY A N 1
ATOM 2634 C CA . GLY A 1 356 ? 13.808 -12.399 -22.624 1.00 72.00 356 GLY A CA 1
ATOM 2635 C C . GLY A 1 356 ? 15.189 -11.784 -22.823 1.00 72.00 356 GLY A C 1
ATOM 2636 O O . GLY A 1 356 ? 16.056 -12.033 -21.993 1.00 72.00 356 GLY A O 1
ATOM 2637 N N . CYS A 1 357 ? 15.414 -10.999 -23.882 1.00 79.75 357 CYS A N 1
ATOM 2638 C CA . CYS A 1 357 ? 16.703 -10.356 -24.078 1.00 79.75 357 CYS A CA 1
ATOM 2639 C C . CYS A 1 357 ? 17.003 -9.381 -22.933 1.00 79.75 357 CYS A C 1
ATOM 2641 O O . CYS A 1 357 ? 16.255 -8.435 -22.672 1.00 79.75 357 CYS A O 1
ATOM 2643 N N . SER A 1 358 ? 18.116 -9.652 -22.260 1.00 71.44 358 SER A N 1
ATOM 2644 C CA . SER A 1 358 ? 18.652 -8.892 -21.141 1.00 71.44 358 SER A CA 1
ATOM 2645 C C . SER A 1 358 ? 20.175 -8.971 -21.162 1.00 71.44 358 SER A C 1
ATOM 2647 O O . SER A 1 358 ? 20.714 -10.022 -21.513 1.00 71.44 358 SER A O 1
ATOM 2649 N N . ARG A 1 359 ? 20.846 -7.889 -20.756 1.00 66.25 359 ARG A N 1
ATOM 2650 C CA . ARG A 1 359 ? 22.273 -7.914 -20.421 1.00 66.25 359 ARG A CA 1
ATOM 2651 C C . ARG A 1 359 ? 22.491 -8.583 -19.069 1.00 66.25 359 ARG A C 1
ATOM 2653 O O . ARG A 1 359 ? 21.699 -8.269 -18.148 1.00 66.25 359 ARG A O 1
#

Secondary structure (DSSP, 8-state):
----------------------TT--S--B---SHHHHHHBPTTBEEEETTEEEESSBSTTEEEETTEEEETT-HHHHHTT-EEPTT-SSEEE--TT-SSEEEETTEEEETTSTTHHHHEEEEETTEEEEEPTT-SSEEE-S-TTSS-SEEETT-SS-BTTBB--TTEEEEEPPPTT--B-EEEEESSTT-EEETTEEE--TTSEEETTEEEE--TTEEEETTEEEETTSHHHHHHS-GGGEEEETTEEEESS--STTEEEETTEEEETTT-TTEEE-TTSSSEEEE---STT--EEEETTEEEETTSTTHHHHEEEE-TTS-EEEE--TTSSEEE-TT---EEETT-GGGTPPTT---

InterPro domains:
  IPR052798 Giardia Variant Surface Antigen [PTHR23275] (30-171)

Radius of gyration: 27.15 Å; chains: 1; bounding box: 80×79×78 Å